Protein AF-A0A3N5SR91-F1 (afdb_monomer)

Foldseek 3Di:
DDDDDDPDDPPPDPVVVVVVVCVVVVVVVVVVVVVVVVVVPDDPPPDDPDDDDDDDDDDDDDDDDDDDDDDDDDDDDPPPPPDDPDPPPPPVVVVVVVVVVVVVVVVVVVVVVVVVVVVVVVVVVVVVVVVVVVVVVVVVVVVVVVVVVVVVVVVVVVVVVVVVVVVVVVVVVVVVVVVVPPDPPPDPDDDDDPPDDDDPDDDWDWDQDPNDIDTDPVVVVVVVVVVVVVVVVVVVVVVVPDDDD

Sequence (245 aa):
MRRRSGPGDPGFGSDSFLDVLSNIVGILIILLVMAGVQLGRAPLPNDYYVAAATEGPPTPSEISAGEAISAVAVLTETADEPSLPDPNVPPLAIANELTEHERERRKLDEEDARLRADLADLLARRDDAQAELATVARGAEQQTQSLEERKSRLARLNREIGERRQMLTGLLAEFEESQNSRAPALTIKHRLTPISQDVTGDEVHLRLDDNRVSVVPVAELLERVKQQVERRREVAMSRGGYKGV

Radius of gyration: 57.83 Å; Cα contacts (8 Å, |Δi|>4): 17; chains: 1; bounding box: 87×94×161 Å

pLDDT: mean 75.99, std 20.77, range [33.0, 98.56]

Mean predicted aligned error: 22.85 Å

Solvent-accessible surface area (backbone atoms only — not comparable to full-atom values): 15773 Å² total; per-residue (Å²): 138,84,82,82,81,80,91,83,79,85,80,84,62,58,64,68,49,50,52,54,50,50,51,52,51,49,52,51,52,53,51,52,52,50,50,52,55,50,63,75,66,52,80,78,86,76,82,81,94,80,83,88,81,89,83,85,87,84,80,87,84,79,91,83,86,81,89,80,93,80,78,91,75,90,72,78,88,73,81,72,72,82,72,74,77,70,93,78,65,59,74,62,59,62,51,50,53,51,54,49,53,53,50,51,51,52,51,51,53,52,50,53,53,48,52,52,50,53,50,51,54,52,51,51,53,50,50,53,52,51,52,52,50,53,50,52,51,51,52,51,51,54,50,53,51,54,50,50,55,49,51,54,51,49,57,50,52,54,49,51,53,50,52,52,50,53,51,50,54,50,52,52,52,52,50,51,51,52,60,70,65,52,74,82,80,79,80,79,81,78,68,86,76,78,93,80,71,92,78,93,66,94,81,83,48,71,48,79,53,97,97,41,80,43,82,47,67,58,72,64,52,51,53,56,51,51,56,52,51,52,56,50,49,52,57,53,60,68,67,72,71,76,76,90,128

Secondary structure (DSSP, 8-state):
--PPPPS----SSHHHHHHHHHHHHHHHHHHHHHHHHHHTTSPP------------PPPPPPP--------------------PPPTTS-HHHHHHHHHHHHHHHHHHHHHHHHHHHHHHHHHHHHHHHHHHHHHHHHHHHHHHHHHHHHHHHHHHHHHHHHHHHHHHHHHHHHHHHHHHHS------------S-----S-PPEEEEETTEEEEE-HHHHHHHHHHHHHHHHHHHHHHS-----

Structure (mmCIF, N/CA/C/O backbone):
data_AF-A0A3N5SR91-F1
#
_entry.id   AF-A0A3N5SR91-F1
#
loop_
_atom_site.group_PDB
_atom_site.id
_atom_site.type_symbol
_atom_site.label_atom_id
_atom_site.label_alt_id
_atom_site.label_comp_id
_atom_site.label_asym_id
_atom_site.label_entity_id
_atom_site.label_seq_id
_atom_site.pdbx_PDB_ins_code
_atom_site.Cartn_x
_atom_site.Cartn_y
_atom_site.Cartn_z
_atom_site.occupancy
_atom_site.B_iso_or_equiv
_atom_site.auth_seq_id
_atom_site.auth_comp_id
_atom_site.auth_asym_id
_atom_site.auth_atom_id
_atom_site.pdbx_PDB_model_num
ATOM 1 N N . MET A 1 1 ? -8.203 22.994 77.870 1.00 40.88 1 MET A N 1
ATOM 2 C CA . MET A 1 1 ? -6.922 22.660 77.206 1.00 40.88 1 MET A CA 1
ATOM 3 C C . MET A 1 1 ? -6.966 23.152 75.768 1.00 40.88 1 MET A C 1
ATOM 5 O O . MET A 1 1 ? -7.783 22.685 74.989 1.00 40.88 1 MET A O 1
ATOM 9 N N . ARG A 1 2 ? -6.154 24.164 75.459 1.00 48.06 2 ARG A N 1
ATOM 10 C CA . ARG A 1 2 ? -6.096 24.871 74.172 1.00 48.06 2 ARG A CA 1
ATOM 11 C C . ARG A 1 2 ? -5.012 24.193 73.327 1.00 48.06 2 ARG A C 1
ATOM 13 O O . ARG A 1 2 ? -3.846 24.247 73.710 1.00 48.06 2 ARG A O 1
ATOM 20 N N . ARG A 1 3 ? -5.371 23.520 72.230 1.00 50.72 3 ARG A N 1
ATOM 21 C CA . ARG A 1 3 ? -4.377 22.994 71.280 1.00 50.72 3 ARG A CA 1
ATOM 22 C C . ARG A 1 3 ? -3.932 24.141 70.372 1.00 50.72 3 ARG A C 1
ATOM 24 O O . ARG A 1 3 ? -4.751 24.731 69.676 1.00 50.72 3 ARG A O 1
ATOM 31 N N . ARG A 1 4 ? -2.646 24.491 70.449 1.00 57.00 4 ARG A N 1
ATOM 32 C CA . ARG A 1 4 ? -1.966 25.366 69.487 1.00 57.00 4 ARG A CA 1
ATOM 33 C C . ARG A 1 4 ? -1.882 24.622 68.154 1.00 57.00 4 ARG A C 1
ATOM 35 O O . ARG A 1 4 ? -1.243 23.577 68.099 1.00 57.00 4 ARG A O 1
ATOM 42 N N . SER A 1 5 ? -2.494 25.168 67.111 1.00 51.50 5 SER A N 1
ATOM 43 C CA . SER A 1 5 ? -2.152 24.833 65.728 1.00 51.50 5 SER A CA 1
ATOM 44 C C . SER A 1 5 ? -0.846 25.553 65.384 1.00 51.50 5 SER A C 1
ATOM 46 O O . SER A 1 5 ? -0.758 26.769 65.556 1.00 51.50 5 SER A O 1
ATOM 48 N N . GLY A 1 6 ? 0.182 24.809 64.974 1.00 47.62 6 GLY A N 1
ATOM 49 C CA . GLY A 1 6 ? 1.415 25.378 64.428 1.00 47.62 6 GLY A CA 1
ATOM 50 C C . GLY A 1 6 ? 1.186 25.869 62.992 1.00 47.62 6 GLY A C 1
ATOM 51 O O . GLY A 1 6 ? 0.453 25.212 62.253 1.00 47.62 6 GLY A O 1
ATOM 52 N N . PRO A 1 7 ? 1.763 27.009 62.580 1.00 57.06 7 PRO A N 1
ATOM 53 C CA . PRO A 1 7 ? 1.698 27.467 61.201 1.00 57.06 7 PRO A CA 1
ATOM 54 C C . PRO A 1 7 ? 2.820 26.803 60.392 1.00 57.06 7 PRO A C 1
ATOM 56 O O . PRO A 1 7 ? 3.991 27.044 60.676 1.00 57.06 7 PRO A O 1
ATOM 59 N N . GLY A 1 8 ? 2.473 25.992 59.388 1.00 52.47 8 GLY A N 1
ATOM 60 C CA . GLY A 1 8 ? 3.433 25.614 58.343 1.00 52.47 8 GLY A CA 1
ATOM 61 C C . GLY A 1 8 ? 3.425 24.167 57.860 1.00 52.47 8 GLY A C 1
ATOM 62 O O . GLY A 1 8 ? 4.507 23.636 57.646 1.00 52.47 8 GLY A O 1
ATOM 63 N N . ASP A 1 9 ? 2.266 23.541 57.641 1.00 52.12 9 ASP A N 1
ATOM 64 C CA . ASP A 1 9 ? 2.223 22.276 56.892 1.00 52.12 9 ASP A CA 1
ATOM 65 C C . ASP A 1 9 ? 1.584 22.479 55.505 1.00 52.12 9 ASP A C 1
ATOM 67 O O . ASP A 1 9 ? 0.358 22.430 55.376 1.00 52.12 9 ASP A O 1
ATOM 71 N N . PRO A 1 10 ? 2.373 22.762 54.450 1.00 54.50 10 PRO A N 1
ATOM 72 C CA . PRO A 1 10 ? 1.942 22.619 53.065 1.00 54.50 10 PRO A CA 1
ATOM 73 C C . PRO A 1 10 ? 2.169 21.165 52.603 1.00 54.50 10 PRO A C 1
ATOM 75 O O . PRO A 1 10 ? 2.900 20.916 51.649 1.00 54.50 10 PRO A O 1
ATOM 78 N N . GLY A 1 11 ? 1.596 20.191 53.315 1.00 57.12 11 GLY A N 1
ATOM 79 C CA . GLY A 1 11 ? 1.896 18.764 53.134 1.00 57.12 11 GLY A CA 1
ATOM 80 C C . GLY A 1 11 ? 0.928 17.973 52.250 1.00 57.12 11 GLY A C 1
ATOM 81 O O . GLY A 1 11 ? 1.094 16.768 52.099 1.00 57.12 11 GLY A O 1
ATOM 82 N N . PHE A 1 12 ? -0.097 18.599 51.668 1.00 50.56 12 PHE A N 1
ATOM 83 C CA . PHE A 1 12 ? -1.122 17.881 50.898 1.00 50.56 12 PHE A CA 1
ATOM 84 C C . PHE A 1 12 ? -1.454 18.646 49.610 1.00 50.56 12 PHE A C 1
ATOM 86 O O . PHE A 1 12 ? -2.351 19.484 49.580 1.00 50.56 12 PHE A O 1
ATOM 93 N N . GLY A 1 13 ? -0.675 18.405 48.551 1.00 56.28 13 GLY A N 1
ATOM 94 C CA . GLY A 1 13 ? -0.953 18.922 47.201 1.00 56.28 13 GLY A CA 1
ATOM 95 C C . GLY A 1 13 ? 0.254 19.441 46.413 1.00 56.28 13 GLY A C 1
ATOM 96 O O . GLY A 1 13 ? 0.151 19.583 45.199 1.00 56.28 13 GLY A O 1
ATOM 97 N N . SER A 1 14 ? 1.397 19.697 47.060 1.00 60.09 14 SER A N 1
ATOM 98 C CA . SER A 1 14 ? 2.630 20.125 46.375 1.00 60.09 14 SER A CA 1
ATOM 99 C C . SER A 1 14 ? 3.300 18.983 45.606 1.00 60.09 14 SER A C 1
ATOM 101 O O . SER A 1 14 ? 3.728 19.191 44.473 1.00 60.09 14 SER A O 1
ATOM 103 N N . ASP A 1 15 ? 3.330 17.783 46.192 1.00 74.75 15 ASP A N 1
ATOM 104 C CA . ASP A 1 15 ? 4.019 16.610 45.640 1.00 74.75 15 ASP A CA 1
ATOM 105 C C . ASP A 1 15 ? 3.353 16.122 44.343 1.00 74.75 15 ASP A C 1
ATOM 107 O O . ASP A 1 15 ? 3.984 16.051 43.295 1.00 74.75 15 ASP A O 1
ATOM 111 N N . SER A 1 16 ? 2.022 15.975 44.340 1.00 80.06 16 SER A N 1
ATOM 112 C CA . SER A 1 16 ? 1.277 15.553 43.143 1.00 80.06 16 SER A CA 1
ATOM 113 C C . SER A 1 16 ? 1.311 16.576 41.997 1.00 80.06 16 SER A C 1
ATOM 115 O O . SER A 1 16 ? 1.210 16.199 40.831 1.00 80.06 16 SER A O 1
ATOM 117 N N . PHE A 1 17 ? 1.451 17.874 42.291 1.00 80.88 17 PHE A N 1
ATOM 118 C CA . PHE A 1 17 ? 1.624 18.901 41.257 1.00 80.88 17 PHE A CA 1
ATOM 119 C C . PHE A 1 17 ? 3.039 18.872 40.669 1.00 80.88 17 PHE A C 1
ATOM 121 O O . PHE A 1 17 ? 3.202 18.986 39.451 1.00 80.88 17 PHE A O 1
ATOM 128 N N . LEU A 1 18 ? 4.052 18.670 41.518 1.00 81.81 18 LEU A N 1
ATOM 129 C CA . LEU A 1 18 ? 5.435 18.474 41.092 1.00 81.81 18 LEU A CA 1
ATOM 130 C C . LEU A 1 18 ? 5.608 17.193 40.273 1.00 81.81 18 LEU A C 1
ATOM 132 O O . LEU A 1 18 ? 6.353 17.227 39.297 1.00 81.81 18 LEU A O 1
ATOM 136 N N . ASP A 1 19 ? 4.883 16.120 40.581 1.00 87.31 19 ASP A N 1
ATOM 137 C CA . ASP A 1 19 ? 4.890 14.879 39.798 1.00 87.31 19 ASP A CA 1
ATOM 138 C C . ASP A 1 19 ? 4.331 15.091 38.385 1.00 87.31 19 ASP A C 1
ATOM 140 O O . ASP A 1 19 ? 4.925 14.660 37.392 1.00 87.31 19 ASP A O 1
ATOM 144 N N . VAL A 1 20 ? 3.215 15.818 38.266 1.00 88.12 20 VAL A N 1
ATOM 145 C CA . VAL A 1 20 ? 2.605 16.148 36.967 1.00 88.12 20 VAL A CA 1
ATOM 146 C C . VAL A 1 20 ? 3.513 17.070 36.152 1.00 88.12 20 VAL A C 1
ATOM 148 O O . VAL A 1 20 ? 3.743 16.815 34.968 1.00 88.12 20 VAL A O 1
ATOM 151 N N . LEU A 1 21 ? 4.076 18.109 36.775 1.00 90.25 21 LEU A N 1
ATOM 152 C CA . LEU A 1 21 ? 5.036 19.007 36.128 1.00 90.25 21 LEU A CA 1
ATOM 153 C C . LEU A 1 21 ? 6.301 18.271 35.694 1.00 90.25 21 LEU A C 1
ATOM 155 O O . LEU A 1 21 ? 6.756 18.466 34.570 1.00 90.25 21 LEU A O 1
ATOM 159 N N . SER A 1 22 ? 6.847 17.408 36.546 1.00 92.56 22 SER A N 1
ATOM 160 C CA . SER A 1 22 ? 8.054 16.636 36.246 1.00 92.56 22 SER A CA 1
ATOM 161 C C . SER A 1 22 ? 7.829 15.686 35.077 1.00 92.56 22 SER A C 1
ATOM 163 O O . SER A 1 22 ? 8.697 15.561 34.216 1.00 92.56 22 SER A O 1
ATOM 165 N N . ASN A 1 23 ? 6.646 15.076 34.982 1.00 88.19 23 ASN A N 1
ATOM 166 C CA . ASN A 1 23 ? 6.298 14.219 33.855 1.00 88.19 23 ASN A CA 1
ATOM 167 C C . ASN A 1 23 ? 6.157 15.022 32.544 1.00 88.19 23 ASN A C 1
ATOM 169 O O . ASN A 1 23 ? 6.695 14.630 31.509 1.00 88.19 23 ASN A O 1
ATOM 173 N N . ILE A 1 24 ? 5.508 16.193 32.588 1.00 94.44 24 ILE A N 1
ATOM 174 C CA . ILE A 1 24 ? 5.367 17.081 31.420 1.00 94.44 24 ILE A CA 1
ATOM 175 C C . ILE A 1 24 ? 6.735 17.599 30.957 1.00 94.44 24 ILE A C 1
ATOM 177 O O . ILE A 1 24 ? 7.068 17.508 29.775 1.00 94.44 24 ILE A O 1
ATOM 181 N N . VAL A 1 25 ? 7.547 18.116 31.879 1.00 95.19 25 VAL A N 1
ATOM 182 C CA . VAL A 1 25 ? 8.887 18.636 31.579 1.00 95.19 25 VAL A CA 1
ATOM 183 C C . VAL A 1 25 ? 9.807 17.513 31.097 1.00 95.19 25 VAL A C 1
ATOM 185 O O . VAL A 1 25 ? 10.555 17.713 30.143 1.00 95.19 25 VAL A O 1
ATOM 188 N N . GLY A 1 26 ? 9.709 16.316 31.678 1.00 93.38 26 GLY A N 1
ATOM 189 C CA . GLY A 1 26 ? 10.459 15.137 31.246 1.00 93.38 26 GLY A CA 1
ATOM 190 C C . GLY A 1 26 ? 10.169 14.761 29.793 1.00 93.38 26 GLY A C 1
ATOM 191 O O . GLY A 1 26 ? 11.101 14.595 29.004 1.00 93.38 26 GLY A O 1
ATOM 192 N N . ILE A 1 27 ? 8.890 14.713 29.404 1.00 95.12 27 ILE A N 1
ATOM 193 C CA . ILE A 1 27 ? 8.493 14.464 28.010 1.00 95.12 27 ILE A CA 1
ATOM 194 C C . ILE A 1 27 ? 9.026 15.573 27.091 1.00 95.12 27 ILE A C 1
ATOM 196 O O . ILE A 1 27 ? 9.565 15.274 26.026 1.00 95.12 27 ILE A O 1
ATOM 200 N N . LEU A 1 28 ? 8.947 16.843 27.499 1.00 94.62 28 LEU A N 1
ATOM 201 C CA . LEU A 1 28 ? 9.455 17.968 26.703 1.00 94.62 28 LEU A CA 1
ATOM 202 C C . LEU A 1 28 ? 10.973 17.906 26.484 1.00 94.62 28 LEU A C 1
ATOM 204 O O . LEU A 1 28 ? 11.435 18.145 25.369 1.00 94.62 28 LEU A O 1
ATOM 208 N N . ILE A 1 29 ? 11.746 17.548 27.512 1.00 92.88 29 ILE A N 1
ATOM 209 C CA . ILE A 1 29 ? 13.202 17.388 27.402 1.00 92.88 29 ILE A CA 1
ATOM 210 C C . ILE A 1 29 ? 13.539 16.247 26.438 1.00 92.88 29 ILE A C 1
ATOM 212 O O . ILE A 1 29 ? 14.384 16.422 25.560 1.00 92.88 29 ILE A O 1
ATOM 216 N N . ILE A 1 30 ? 12.857 15.102 26.551 1.00 90.25 30 ILE A N 1
ATOM 217 C CA . ILE A 1 30 ? 13.063 13.961 25.647 1.00 90.25 30 ILE A CA 1
ATOM 218 C C . ILE A 1 30 ? 12.766 14.366 24.199 1.00 90.25 30 ILE A C 1
ATOM 220 O O . ILE A 1 30 ? 13.567 14.083 23.308 1.00 90.25 30 ILE A O 1
ATOM 224 N N . LEU A 1 31 ? 11.657 15.069 23.958 1.00 92.25 31 LEU A N 1
ATOM 225 C CA . LEU A 1 31 ? 11.282 15.535 22.622 1.00 92.25 31 LEU A CA 1
ATOM 226 C C . LEU A 1 31 ? 12.289 16.539 22.049 1.00 92.25 31 LEU A C 1
ATOM 228 O O . LEU A 1 31 ? 12.636 16.447 20.873 1.00 92.25 31 LEU A O 1
ATOM 232 N N . LEU A 1 32 ? 12.801 17.459 22.868 1.00 88.50 32 LEU A N 1
ATOM 233 C CA . LEU A 1 32 ? 13.807 18.435 22.451 1.00 88.50 32 LEU A CA 1
ATOM 234 C C . LEU A 1 32 ? 15.133 17.761 22.073 1.00 88.50 32 LEU A C 1
ATOM 236 O O . LEU A 1 32 ? 15.710 18.071 21.031 1.00 88.50 32 LEU A O 1
ATOM 240 N N . VAL A 1 33 ? 15.597 16.807 22.885 1.00 90.31 33 VAL A N 1
ATOM 241 C CA . VAL A 1 33 ? 16.808 16.025 22.596 1.00 90.31 33 VAL A CA 1
ATOM 242 C C . VAL A 1 33 ? 16.616 15.196 21.328 1.00 90.31 33 VAL A C 1
ATOM 244 O O . VAL A 1 33 ? 17.502 15.160 20.476 1.00 90.31 33 VAL A O 1
ATOM 247 N N . MET A 1 34 ? 15.449 14.575 21.159 1.00 85.56 34 MET A N 1
ATOM 248 C CA . MET A 1 34 ? 15.143 13.772 19.979 1.00 85.56 34 MET A CA 1
ATOM 249 C C . MET A 1 34 ? 15.098 14.627 18.702 1.00 85.56 34 MET A C 1
ATOM 251 O O . MET A 1 34 ? 15.690 14.238 17.698 1.00 85.56 34 MET A O 1
ATOM 255 N N . ALA A 1 35 ? 14.492 15.818 18.749 1.00 82.00 35 ALA A N 1
ATOM 256 C CA . ALA A 1 35 ? 14.514 16.776 17.644 1.00 82.00 35 ALA A CA 1
ATOM 257 C C . ALA A 1 35 ? 15.938 17.275 17.338 1.00 82.00 35 ALA A C 1
ATOM 259 O O . ALA A 1 35 ? 16.324 17.346 16.173 1.00 82.00 35 ALA A O 1
ATOM 260 N N . GLY A 1 36 ? 16.752 17.547 18.365 1.00 77.62 36 GLY A N 1
ATOM 261 C CA . GLY A 1 36 ? 18.160 17.924 18.202 1.00 77.62 36 GLY A CA 1
ATOM 262 C C . GLY A 1 36 ? 19.003 16.828 17.536 1.00 77.62 36 GLY A C 1
ATOM 263 O O . GLY A 1 36 ? 19.783 17.109 16.628 1.00 77.62 36 GLY A O 1
ATOM 264 N N . VAL A 1 37 ? 18.797 15.563 17.915 1.00 76.69 37 VAL A N 1
ATOM 265 C CA . VAL A 1 37 ? 19.451 14.405 17.277 1.00 76.69 37 VAL A CA 1
ATOM 266 C C . VAL A 1 37 ? 18.943 14.184 15.845 1.00 76.69 37 VAL A C 1
ATOM 268 O O . VAL A 1 37 ? 19.721 13.775 14.983 1.00 76.69 37 VAL A O 1
ATOM 271 N N . GLN A 1 38 ? 17.669 14.479 15.563 1.00 70.50 38 GLN A N 1
ATOM 272 C CA . GLN A 1 38 ? 17.092 14.414 14.216 1.00 70.50 38 GLN A CA 1
ATOM 273 C C . GLN A 1 38 ? 17.699 15.482 13.288 1.00 70.50 38 GLN A C 1
ATOM 275 O O . GLN A 1 38 ? 18.056 15.176 12.153 1.00 70.50 38 GLN A O 1
ATOM 280 N N . LEU A 1 39 ? 17.873 16.712 13.783 1.00 62.91 39 LEU A N 1
ATOM 281 C CA . LEU A 1 39 ? 18.473 17.832 13.047 1.00 62.91 39 LEU A CA 1
ATOM 282 C C . LEU A 1 39 ? 19.971 17.624 12.778 1.00 62.91 39 LEU A C 1
ATOM 284 O O . LEU A 1 39 ? 20.450 17.991 11.711 1.00 62.91 39 LEU A O 1
ATOM 288 N N . GLY A 1 40 ? 20.701 16.971 13.689 1.00 58.59 40 GLY A N 1
ATOM 289 C CA . GLY A 1 40 ? 22.111 16.612 13.484 1.00 58.59 40 GLY A CA 1
ATOM 290 C C . GLY A 1 40 ? 22.350 15.434 12.527 1.00 58.59 40 GLY A C 1
ATOM 291 O O . GLY A 1 40 ? 23.492 15.179 12.154 1.00 58.59 40 GLY A O 1
ATOM 292 N N . ARG A 1 41 ? 21.298 14.698 12.137 1.00 56.91 41 ARG A N 1
ATOM 293 C CA . ARG A 1 41 ? 21.362 13.535 11.227 1.00 56.91 41 ARG A CA 1
ATOM 294 C C . ARG A 1 41 ? 20.666 13.766 9.884 1.00 56.91 41 ARG A C 1
ATOM 296 O O . ARG A 1 41 ? 20.627 12.851 9.063 1.00 56.91 41 ARG A O 1
ATOM 303 N N . ALA A 1 42 ? 20.119 14.958 9.655 1.00 49.38 42 ALA A N 1
ATOM 304 C CA . ALA A 1 42 ? 19.543 15.328 8.373 1.00 49.38 42 ALA A CA 1
ATOM 305 C C . ALA A 1 42 ? 20.671 15.676 7.380 1.00 49.38 42 ALA A C 1
ATOM 307 O O . ALA A 1 42 ? 21.487 16.549 7.681 1.00 49.38 42 ALA A O 1
ATOM 308 N N . PRO A 1 43 ? 20.739 15.034 6.199 1.00 50.28 43 PRO A N 1
ATOM 309 C CA . PRO A 1 43 ? 21.547 15.539 5.098 1.00 50.28 43 PRO A CA 1
ATOM 310 C C . PRO A 1 43 ? 21.039 16.938 4.750 1.00 50.28 43 PRO A C 1
ATOM 312 O O . PRO A 1 43 ? 19.843 17.116 4.513 1.00 50.28 43 PRO A O 1
ATOM 315 N N . LEU A 1 44 ? 21.932 17.929 4.753 1.00 54.34 44 LEU A N 1
ATOM 316 C CA . LEU A 1 44 ? 21.624 19.259 4.238 1.00 54.34 44 LEU A CA 1
ATOM 317 C C . LEU A 1 44 ? 21.132 19.107 2.789 1.00 54.34 44 LEU A C 1
ATOM 319 O O . LEU A 1 44 ? 21.872 18.554 1.970 1.00 54.34 44 LEU A O 1
ATOM 323 N N . PRO A 1 45 ? 19.924 19.582 2.437 1.00 50.03 45 PRO A N 1
ATOM 324 C CA . PRO A 1 45 ? 19.569 19.793 1.047 1.00 50.03 45 PRO A CA 1
ATOM 325 C C . PRO A 1 45 ? 20.393 20.992 0.584 1.00 50.03 45 PRO A C 1
ATOM 327 O O . PRO A 1 45 ? 20.061 22.141 0.872 1.00 50.03 45 PRO A O 1
ATOM 330 N N . ASN A 1 46 ? 21.526 20.699 -0.045 1.00 48.00 46 ASN A N 1
ATOM 331 C CA . ASN A 1 46 ? 22.330 21.702 -0.708 1.00 48.00 46 ASN A CA 1
ATOM 332 C C . ASN A 1 46 ? 21.681 22.005 -2.062 1.00 48.00 46 ASN A C 1
ATOM 334 O O . ASN A 1 46 ? 21.610 21.107 -2.897 1.00 48.00 46 ASN A O 1
ATOM 338 N N . ASP A 1 47 ? 21.238 23.258 -2.201 1.00 44.06 47 ASP A N 1
ATOM 339 C CA . ASP A 1 47 ? 20.903 24.008 -3.420 1.00 44.06 47 ASP A CA 1
ATOM 340 C C . ASP A 1 47 ? 19.785 23.394 -4.300 1.00 44.06 47 ASP A C 1
ATOM 342 O O . ASP A 1 47 ? 19.770 22.219 -4.627 1.00 44.06 47 ASP A O 1
ATOM 346 N N . TYR A 1 48 ? 18.723 24.092 -4.702 1.00 42.66 48 TYR A N 1
ATOM 347 C CA . TYR A 1 48 ? 18.704 25.378 -5.382 1.00 42.66 48 TYR A CA 1
ATOM 348 C C . TYR A 1 48 ? 17.356 26.080 -5.157 1.00 42.66 48 TYR A C 1
ATOM 350 O O . TYR A 1 48 ? 16.304 25.568 -5.541 1.00 42.66 48 TYR A O 1
ATOM 358 N N . TYR A 1 49 ? 17.389 27.305 -4.634 1.00 43.72 49 TYR A N 1
ATOM 359 C CA . TYR A 1 49 ? 16.377 28.305 -4.967 1.00 43.72 49 TYR A CA 1
ATOM 360 C C . TYR A 1 49 ? 16.890 29.108 -6.163 1.00 43.72 49 TYR A C 1
ATOM 362 O O . TYR A 1 49 ? 17.656 30.051 -5.996 1.00 43.72 49 TYR A O 1
ATOM 370 N N . VAL A 1 50 ? 16.440 28.749 -7.365 1.00 37.22 50 VAL A N 1
ATOM 371 C CA . VAL A 1 50 ? 16.284 29.700 -8.472 1.00 37.22 50 VAL A CA 1
ATOM 372 C C . VAL A 1 50 ? 14.922 29.414 -9.088 1.00 37.22 50 VAL A C 1
ATOM 374 O O . VAL A 1 50 ? 14.761 28.506 -9.898 1.00 37.22 50 VAL A O 1
ATOM 377 N N . ALA A 1 51 ? 13.915 30.159 -8.642 1.00 36.03 51 ALA A N 1
ATOM 378 C CA . ALA A 1 51 ? 12.645 30.251 -9.336 1.00 36.03 51 ALA A CA 1
ATOM 379 C C . ALA A 1 51 ? 12.624 31.551 -10.146 1.00 36.03 51 ALA A C 1
ATOM 381 O O . ALA A 1 51 ? 12.964 32.611 -9.625 1.00 36.03 51 ALA A O 1
ATOM 382 N N . ALA A 1 52 ? 12.119 31.413 -11.373 1.00 35.47 52 ALA A N 1
ATOM 383 C CA . ALA A 1 52 ? 11.557 32.437 -12.251 1.00 35.47 52 ALA A CA 1
ATOM 384 C C . ALA A 1 52 ? 12.513 33.239 -13.155 1.00 35.47 52 ALA A C 1
ATOM 386 O O . ALA A 1 52 ? 12.973 34.318 -12.798 1.00 35.47 52 ALA A O 1
ATOM 387 N N . ALA A 1 53 ? 12.640 32.774 -14.404 1.00 38.31 53 ALA A N 1
ATOM 388 C CA . ALA A 1 53 ? 12.347 33.589 -15.588 1.00 38.31 53 ALA A CA 1
ATOM 389 C C . ALA A 1 53 ? 12.083 32.682 -16.814 1.00 38.31 53 ALA A C 1
ATOM 391 O O . ALA A 1 53 ? 12.973 31.978 -17.271 1.00 38.31 53 ALA A O 1
ATOM 392 N N . THR A 1 54 ? 10.818 32.675 -17.254 1.00 44.34 54 THR A N 1
ATOM 393 C CA . THR A 1 54 ? 10.322 32.706 -18.651 1.00 44.34 54 THR A CA 1
ATOM 394 C C . THR A 1 54 ? 11.093 32.011 -19.781 1.00 44.34 54 THR A C 1
ATOM 396 O O . THR A 1 54 ? 12.190 32.434 -20.111 1.00 44.34 54 THR A O 1
ATOM 399 N N . GLU A 1 55 ? 10.405 31.073 -20.453 1.00 38.12 55 GLU A N 1
ATOM 400 C CA . GLU A 1 55 ? 10.157 30.948 -21.918 1.00 38.12 55 GLU A CA 1
ATOM 401 C C . GLU A 1 55 ? 9.764 29.478 -22.200 1.00 38.12 55 GLU A C 1
ATOM 403 O O . GLU A 1 55 ? 10.508 28.563 -21.880 1.00 38.12 55 GLU A O 1
ATOM 408 N N . GLY A 1 56 ? 8.512 29.144 -22.529 1.00 39.34 56 GLY A N 1
ATOM 409 C CA . GLY A 1 56 ? 7.943 29.172 -23.883 1.00 39.34 56 GLY A CA 1
ATOM 410 C C . GLY A 1 56 ? 7.682 27.716 -24.351 1.00 39.34 56 GLY A C 1
ATOM 411 O O . GLY A 1 56 ? 8.579 26.889 -24.214 1.00 39.34 56 GLY A O 1
ATOM 412 N N . PRO A 1 57 ? 6.476 27.335 -24.821 1.00 52.03 57 PRO A N 1
ATOM 413 C CA . PRO A 1 57 ? 6.092 25.928 -24.995 1.00 52.03 57 PRO A CA 1
ATOM 414 C C . PRO A 1 57 ? 6.483 25.372 -26.377 1.00 52.03 57 PRO A C 1
ATOM 416 O O . PRO A 1 57 ? 6.269 26.063 -27.373 1.00 52.03 57 PRO A O 1
ATOM 419 N N . PRO A 1 58 ? 6.932 24.108 -26.502 1.00 51.03 58 PRO A N 1
ATOM 420 C CA . PRO A 1 58 ? 6.844 23.392 -27.767 1.00 51.03 58 PRO A CA 1
ATOM 421 C C . PRO A 1 58 ? 5.530 22.601 -27.844 1.00 51.03 58 PRO A C 1
ATOM 423 O O . PRO A 1 58 ? 5.218 21.756 -27.004 1.00 51.03 58 PRO A O 1
ATOM 426 N N . THR A 1 59 ? 4.751 22.916 -28.872 1.00 50.03 59 THR A N 1
ATOM 427 C CA . THR A 1 59 ? 3.562 22.196 -29.331 1.00 50.03 59 THR A CA 1
ATOM 428 C C . THR A 1 59 ? 3.893 20.760 -29.774 1.00 50.03 59 THR A C 1
ATOM 430 O O . THR A 1 59 ? 4.982 20.513 -30.296 1.00 50.03 59 THR A O 1
ATOM 433 N N . PRO A 1 60 ? 2.956 19.805 -29.621 1.00 47.66 60 PRO A N 1
ATOM 434 C CA . PRO A 1 60 ? 3.133 18.435 -30.086 1.00 47.66 60 PRO A CA 1
ATOM 435 C C . PRO A 1 60 ? 2.837 18.348 -31.588 1.00 47.66 60 PRO A C 1
ATOM 437 O O . PRO A 1 60 ? 1.767 18.759 -32.030 1.00 47.66 60 PRO A O 1
ATOM 440 N N . SER A 1 61 ? 3.775 17.815 -32.375 1.00 48.81 61 SER A N 1
ATOM 441 C CA . SER A 1 61 ? 3.493 17.400 -33.754 1.00 48.81 61 SER A CA 1
ATOM 442 C C . SER A 1 61 ? 3.020 15.953 -33.766 1.00 48.81 61 SER A C 1
ATOM 444 O O . SER A 1 61 ? 3.639 15.062 -33.184 1.00 48.81 61 SER A O 1
ATOM 446 N N . GLU A 1 62 ? 1.869 15.784 -34.400 1.00 39.75 62 GLU A N 1
ATOM 447 C CA . GLU A 1 62 ? 1.059 14.585 -34.493 1.00 39.75 62 GLU A CA 1
ATOM 448 C C . GLU A 1 62 ? 1.678 13.533 -35.420 1.00 39.75 62 GLU A C 1
ATOM 450 O O . GLU A 1 62 ? 2.355 13.825 -36.405 1.00 39.75 62 GLU A O 1
ATOM 455 N N . ILE A 1 63 ? 1.387 12.279 -35.090 1.00 43.16 63 ILE A N 1
ATOM 456 C CA . ILE A 1 63 ? 1.584 11.105 -35.933 1.00 43.16 63 ILE A CA 1
ATOM 457 C C . ILE A 1 63 ? 0.583 11.193 -37.093 1.00 43.16 63 ILE A C 1
ATOM 459 O O . ILE A 1 63 ? -0.615 11.328 -36.851 1.00 43.16 63 ILE A O 1
ATOM 463 N N . SER A 1 64 ? 1.040 11.038 -38.337 1.00 42.50 64 SER A N 1
ATOM 464 C CA . SER A 1 64 ? 0.162 10.730 -39.470 1.00 42.50 64 SER A CA 1
ATOM 465 C C . SER A 1 64 ? 0.742 9.573 -40.279 1.00 42.50 64 SER A C 1
ATOM 467 O O . SER A 1 64 ? 1.761 9.696 -40.956 1.00 42.50 64 SER A O 1
ATOM 469 N N . ALA A 1 65 ? 0.087 8.424 -40.142 1.00 40.50 65 ALA A N 1
ATOM 470 C CA . ALA A 1 65 ? 0.147 7.312 -41.070 1.00 40.50 65 ALA A CA 1
ATOM 471 C C . ALA A 1 65 ? -1.075 7.411 -41.993 1.00 40.50 65 ALA A C 1
ATOM 473 O O . ALA A 1 65 ? -2.181 7.622 -41.496 1.00 40.50 65 ALA A O 1
ATOM 474 N N . GLY A 1 66 ? -0.892 7.193 -43.297 1.00 33.00 66 GLY A N 1
ATOM 475 C CA . GLY A 1 66 ? -1.999 6.902 -44.211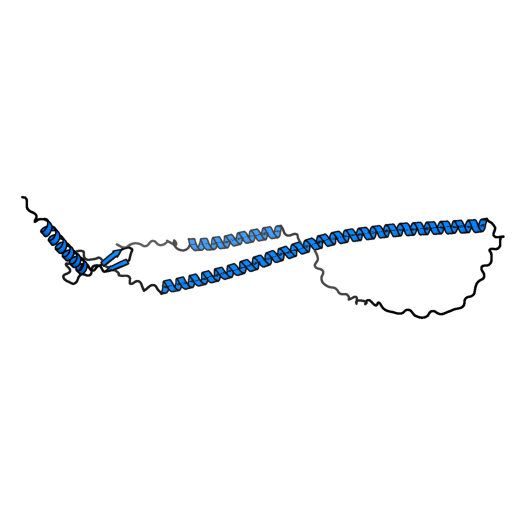 1.00 33.00 66 GLY A CA 1
ATOM 476 C C . GLY A 1 66 ? -1.838 7.457 -45.626 1.00 33.00 66 GLY A C 1
ATOM 477 O O . GLY A 1 66 ? -1.929 8.661 -45.814 1.00 33.00 66 GLY A O 1
ATOM 478 N N . GLU A 1 67 ? -1.713 6.522 -46.580 1.00 35.66 67 GLU A N 1
ATOM 479 C CA . GLU A 1 67 ? -2.107 6.617 -48.003 1.00 35.66 67 GLU A CA 1
ATOM 480 C C . GLU A 1 67 ? -1.317 7.596 -48.909 1.00 35.66 67 GLU A C 1
ATOM 482 O O . GLU A 1 67 ? -0.888 8.660 -48.503 1.00 35.66 67 GLU A O 1
ATOM 487 N N . ALA A 1 68 ? -1.036 7.322 -50.184 1.00 39.69 68 ALA A N 1
ATOM 488 C CA . ALA A 1 68 ? -1.634 6.390 -51.125 1.00 39.69 68 ALA A CA 1
ATOM 489 C C . ALA A 1 68 ? -0.596 5.916 -52.159 1.00 39.69 68 ALA A C 1
ATOM 491 O O . ALA A 1 68 ? 0.254 6.672 -52.628 1.00 39.69 68 ALA A O 1
ATOM 492 N N . ILE A 1 69 ? -0.738 4.656 -52.556 1.00 50.16 69 ILE A N 1
ATOM 493 C CA . ILE A 1 69 ? -0.148 4.069 -53.758 1.00 50.16 69 ILE A CA 1
ATOM 494 C C . ILE A 1 69 ? -0.927 4.646 -54.949 1.00 50.16 69 ILE A C 1
ATOM 496 O O . ILE A 1 69 ? -2.147 4.494 -54.991 1.00 50.16 69 ILE A O 1
ATOM 500 N N . SER A 1 70 ? -0.271 5.298 -55.916 1.00 38.88 70 SER A N 1
ATOM 501 C CA . SER A 1 70 ? -0.914 5.620 -57.197 1.00 38.88 70 SER A CA 1
ATOM 502 C C . SER A 1 70 ? 0.075 5.892 -58.331 1.00 38.88 70 SER A C 1
ATOM 504 O O . SER A 1 70 ? 1.083 6.568 -58.156 1.00 38.88 70 SER A O 1
ATOM 506 N N . ALA A 1 71 ? -0.331 5.395 -59.500 1.00 37.75 71 ALA A N 1
ATOM 507 C CA . ALA A 1 71 ? 0.154 5.656 -60.850 1.00 37.75 71 ALA A CA 1
ATOM 508 C C . ALA A 1 71 ? 1.527 5.084 -61.239 1.00 37.75 71 ALA A C 1
ATOM 510 O O . ALA A 1 71 ? 2.534 5.775 -61.365 1.00 37.75 71 ALA A O 1
ATOM 511 N N . VAL A 1 72 ? 1.479 3.797 -61.598 1.00 47.09 72 VAL A N 1
ATOM 512 C CA . VAL A 1 72 ? 2.282 3.211 -62.677 1.00 47.09 72 VAL A CA 1
ATOM 513 C C . VAL A 1 72 ? 2.115 4.077 -63.934 1.00 47.09 72 VAL A C 1
ATOM 515 O O . VAL A 1 72 ? 1.091 4.006 -64.613 1.00 47.09 72 VAL A O 1
ATOM 518 N N . ALA A 1 73 ? 3.112 4.907 -64.234 1.00 40.47 73 ALA A N 1
ATOM 519 C CA . ALA A 1 73 ? 3.267 5.529 -65.539 1.00 40.47 73 ALA A CA 1
ATOM 520 C C . ALA A 1 73 ? 4.164 4.626 -66.388 1.00 40.47 73 ALA A C 1
ATOM 522 O O . ALA A 1 73 ? 5.380 4.570 -66.220 1.00 40.47 73 ALA A O 1
ATOM 523 N N . VAL A 1 74 ? 3.507 3.894 -67.282 1.00 49.88 74 VAL A N 1
ATOM 524 C CA . VAL A 1 74 ? 4.108 3.242 -68.440 1.00 49.88 74 VAL A CA 1
ATOM 525 C C . VAL A 1 74 ? 4.871 4.296 -69.239 1.00 49.88 74 VAL A C 1
ATOM 527 O O . VAL A 1 74 ? 4.264 5.195 -69.817 1.00 49.88 74 VAL A O 1
ATOM 530 N N . LEU A 1 75 ? 6.192 4.164 -69.289 1.00 44.66 75 LEU A N 1
ATOM 531 C CA . LEU A 1 75 ? 7.022 4.759 -70.324 1.00 44.66 75 LEU A CA 1
ATOM 532 C C . LEU A 1 75 ? 7.930 3.662 -70.871 1.00 44.66 75 LEU A C 1
ATOM 534 O O . LEU A 1 75 ? 8.904 3.267 -70.244 1.00 44.66 75 LEU A O 1
ATOM 538 N N . THR A 1 76 ? 7.505 3.162 -72.031 1.00 40.50 76 THR A N 1
ATOM 539 C CA . THR A 1 76 ? 8.352 2.823 -73.179 1.00 40.50 76 THR A CA 1
ATOM 540 C C . THR A 1 76 ? 9.698 2.190 -72.852 1.00 40.50 76 THR A C 1
ATOM 542 O O . THR A 1 76 ? 10.714 2.856 -72.686 1.00 40.50 76 THR A O 1
ATOM 545 N N . GLU A 1 77 ? 9.661 0.863 -72.871 1.00 46.78 77 GLU A N 1
ATOM 546 C CA . GLU A 1 77 ? 10.690 -0.021 -73.401 1.00 46.78 77 GLU A CA 1
ATOM 547 C C . GLU A 1 77 ? 11.399 0.608 -74.617 1.00 46.78 77 GLU A C 1
ATOM 549 O O . GLU A 1 77 ? 10.969 0.484 -75.762 1.00 46.78 77 GLU A O 1
ATOM 554 N N . THR A 1 78 ? 12.502 1.309 -74.370 1.00 42.00 78 THR A N 1
ATOM 555 C CA . THR A 1 78 ? 13.634 1.284 -75.289 1.00 42.00 78 THR A CA 1
ATOM 556 C C . THR A 1 78 ? 14.458 0.085 -74.867 1.00 42.00 78 THR A C 1
ATOM 558 O O . THR A 1 78 ? 15.215 0.148 -73.899 1.00 42.00 78 THR A O 1
ATOM 561 N N . ALA A 1 79 ? 14.227 -1.035 -75.548 1.00 45.44 79 ALA A N 1
ATOM 562 C CA . ALA A 1 79 ? 15.170 -2.133 -75.585 1.00 45.44 79 ALA A CA 1
ATOM 563 C C . ALA A 1 79 ? 16.494 -1.570 -76.115 1.00 45.44 79 ALA A C 1
ATOM 565 O O . ALA A 1 79 ? 16.676 -1.425 -77.323 1.00 45.44 79 ALA A O 1
ATOM 566 N N . ASP A 1 80 ? 17.371 -1.176 -75.195 1.00 45.94 80 ASP A N 1
ATOM 567 C CA . ASP A 1 80 ? 18.778 -0.989 -75.498 1.00 45.94 80 ASP A CA 1
ATOM 568 C C . ASP A 1 80 ? 19.329 -2.406 -75.652 1.00 45.94 80 ASP A C 1
ATOM 570 O O . ASP A 1 80 ? 19.444 -3.186 -74.702 1.00 45.94 80 ASP A O 1
ATOM 574 N N . GLU A 1 81 ? 19.487 -2.785 -76.912 1.00 48.09 81 GLU A N 1
ATOM 575 C CA . GLU A 1 81 ? 20.143 -3.999 -77.356 1.00 48.09 81 GLU A CA 1
ATOM 576 C C . GLU A 1 81 ? 21.475 -4.120 -76.594 1.00 48.09 81 GLU A C 1
ATOM 578 O O . GLU A 1 81 ? 22.261 -3.171 -76.620 1.00 48.09 81 GLU A O 1
ATOM 583 N N . PRO A 1 82 ? 21.755 -5.225 -75.873 1.00 54.59 82 PRO A N 1
ATOM 584 C CA . PRO A 1 82 ? 23.036 -5.377 -75.206 1.00 54.59 82 PRO A CA 1
ATOM 585 C C . PRO A 1 82 ? 24.102 -5.469 -76.294 1.00 54.59 82 PRO A C 1
ATOM 587 O O . PRO A 1 82 ? 24.318 -6.531 -76.881 1.00 54.59 82 PRO A O 1
ATOM 590 N N . SER A 1 83 ? 24.747 -4.341 -76.594 1.00 54.84 83 SER A N 1
ATOM 591 C CA . SER A 1 83 ? 25.910 -4.309 -77.462 1.00 54.84 83 SER A CA 1
ATOM 592 C C . SER A 1 83 ? 26.924 -5.272 -76.863 1.00 54.84 83 SER A C 1
ATOM 594 O O . SER A 1 83 ? 27.401 -5.069 -75.742 1.00 54.84 83 SER A O 1
ATOM 596 N N . LEU A 1 84 ? 27.206 -6.352 -77.590 1.00 61.53 84 LEU A N 1
ATOM 597 C CA . LEU A 1 84 ? 28.295 -7.262 -77.267 1.00 61.53 84 LEU A CA 1
ATOM 598 C C . LEU A 1 84 ? 29.553 -6.414 -77.026 1.00 61.53 84 LEU A C 1
ATOM 600 O O . LEU A 1 84 ? 29.843 -5.547 -77.855 1.00 61.53 84 LEU A O 1
ATOM 604 N N . PRO A 1 85 ? 30.274 -6.612 -75.909 1.00 60.94 85 PRO A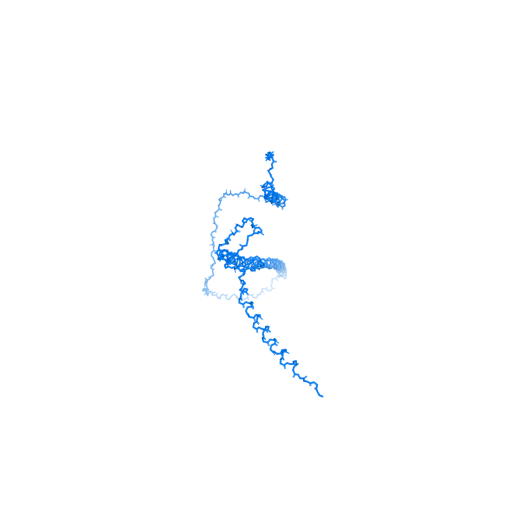 N 1
ATOM 605 C CA . PRO A 1 85 ? 31.456 -5.819 -75.620 1.00 60.94 85 PRO A CA 1
ATOM 606 C C . PRO A 1 85 ? 32.454 -5.957 -76.771 1.00 60.94 85 PRO A C 1
ATOM 608 O O . PRO A 1 85 ? 32.817 -7.065 -77.173 1.00 60.94 85 PRO A O 1
ATOM 611 N N . ASP A 1 86 ? 32.865 -4.810 -77.304 1.00 59.16 86 ASP A N 1
ATOM 612 C CA . ASP A 1 86 ? 33.912 -4.674 -78.308 1.00 59.16 86 ASP A CA 1
ATOM 613 C C . ASP A 1 86 ? 35.168 -5.419 -77.797 1.00 59.16 86 ASP A C 1
ATOM 615 O O . ASP A 1 86 ? 35.659 -5.101 -76.707 1.00 59.16 86 ASP A O 1
ATOM 619 N N . PRO A 1 87 ? 35.705 -6.439 -78.498 1.00 59.03 87 PRO A N 1
ATOM 620 C CA . PRO A 1 87 ? 36.767 -7.306 -77.970 1.00 59.03 87 PRO A CA 1
ATOM 621 C C . PRO A 1 87 ? 38.138 -6.614 -77.879 1.00 59.03 87 PRO A C 1
ATOM 623 O O . PRO A 1 87 ? 39.159 -7.278 -77.709 1.00 59.03 87 PRO A O 1
ATOM 626 N N . ASN A 1 88 ? 38.180 -5.287 -78.003 1.00 58.59 88 ASN A N 1
ATOM 627 C CA . ASN A 1 88 ? 39.398 -4.493 -78.054 1.00 58.59 88 ASN A CA 1
ATOM 628 C C . ASN A 1 88 ? 39.475 -3.438 -76.941 1.00 58.59 88 ASN A C 1
ATOM 630 O O . ASN A 1 88 ? 40.065 -2.372 -77.112 1.00 58.59 88 ASN A O 1
ATOM 634 N N . VAL A 1 89 ? 38.897 -3.738 -75.778 1.00 57.19 89 VAL A N 1
ATOM 635 C CA . VAL A 1 89 ? 39.295 -3.074 -74.537 1.00 57.19 89 VAL A CA 1
ATOM 636 C C . VAL A 1 89 ? 40.636 -3.693 -74.120 1.00 57.19 89 VAL A C 1
ATOM 638 O O . VAL A 1 89 ? 40.701 -4.911 -73.925 1.00 57.19 89 VAL A O 1
ATOM 641 N N . PRO A 1 90 ? 41.736 -2.922 -74.010 1.00 63.41 90 PRO A N 1
ATOM 642 C CA . PRO A 1 90 ? 43.011 -3.482 -73.589 1.00 63.41 90 PRO A CA 1
ATOM 643 C C . PRO A 1 90 ? 42.828 -4.156 -72.217 1.00 63.41 90 PRO A C 1
ATOM 645 O O . PRO A 1 90 ? 42.212 -3.549 -71.338 1.00 63.41 90 PRO A O 1
ATOM 648 N N . PRO A 1 91 ? 43.381 -5.364 -71.989 1.00 69.56 91 PRO A N 1
ATOM 649 C CA . PRO A 1 91 ? 43.202 -6.131 -70.749 1.00 69.56 91 PRO A CA 1
ATOM 650 C C . PRO A 1 91 ? 43.467 -5.355 -69.445 1.00 69.56 91 PRO A C 1
ATOM 652 O O . PRO A 1 91 ? 42.991 -5.750 -68.385 1.00 69.56 91 PRO A O 1
ATOM 655 N N . LEU A 1 92 ? 44.203 -4.239 -69.514 1.00 70.62 92 LEU A N 1
ATOM 656 C CA . LEU A 1 92 ? 44.441 -3.337 -68.388 1.00 70.62 92 LEU A CA 1
ATOM 657 C C . LEU A 1 92 ? 43.205 -2.550 -67.923 1.00 70.62 92 LEU A C 1
ATOM 659 O O . LEU A 1 92 ? 43.087 -2.314 -66.727 1.00 70.62 92 LEU A O 1
ATOM 663 N N . ALA A 1 93 ? 42.311 -2.113 -68.814 1.00 76.25 93 ALA A N 1
ATOM 664 C CA . ALA A 1 93 ? 41.174 -1.274 -68.412 1.00 76.25 93 ALA A CA 1
ATOM 665 C C . ALA A 1 93 ? 40.152 -2.076 -67.589 1.00 76.25 93 ALA A C 1
ATOM 667 O O . ALA A 1 93 ? 39.783 -1.652 -66.499 1.00 76.25 93 ALA A O 1
ATOM 668 N N . ILE A 1 94 ? 39.832 -3.295 -68.033 1.00 79.06 94 ILE A N 1
ATOM 669 C CA . ILE A 1 94 ? 38.980 -4.235 -67.287 1.00 79.06 94 ILE A CA 1
ATOM 670 C C . ILE A 1 94 ? 39.629 -4.615 -65.945 1.00 79.06 94 ILE A C 1
ATOM 672 O O . ILE A 1 94 ? 38.952 -4.713 -64.923 1.00 79.06 94 ILE A O 1
ATOM 676 N N . ALA A 1 95 ? 40.954 -4.806 -65.917 1.00 82.94 95 ALA A N 1
ATOM 677 C CA . ALA A 1 95 ? 41.673 -5.090 -64.675 1.00 82.94 95 ALA A CA 1
ATOM 678 C C . ALA A 1 95 ? 41.600 -3.918 -63.680 1.00 82.94 95 ALA A C 1
ATOM 680 O O . ALA A 1 95 ? 41.428 -4.145 -62.485 1.00 82.94 95 ALA A O 1
ATOM 681 N N . ASN A 1 96 ? 41.689 -2.674 -64.158 1.00 87.12 96 ASN A N 1
ATOM 682 C CA . ASN A 1 96 ? 41.565 -1.491 -63.309 1.00 87.12 96 ASN A CA 1
ATOM 683 C C . ASN A 1 96 ? 40.150 -1.364 -62.727 1.00 87.12 96 ASN A C 1
ATOM 685 O O . ASN A 1 96 ? 40.024 -1.225 -61.512 1.00 87.12 96 ASN A O 1
ATOM 689 N N . GLU A 1 97 ? 39.108 -1.507 -63.550 1.00 87.81 97 GLU A N 1
ATOM 690 C CA . GLU A 1 97 ? 37.704 -1.488 -63.107 1.00 87.81 97 GLU A CA 1
ATOM 691 C C . GLU A 1 97 ? 37.418 -2.575 -62.060 1.00 87.81 97 GLU A C 1
ATOM 693 O O . GLU A 1 97 ? 36.804 -2.309 -61.027 1.00 87.81 97 GLU A O 1
ATOM 698 N N . LEU A 1 98 ? 37.942 -3.791 -62.258 1.00 88.81 98 LEU A N 1
ATOM 699 C CA . LEU A 1 98 ? 37.808 -4.867 -61.275 1.00 88.81 98 LEU A CA 1
ATOM 700 C C . LEU A 1 98 ? 38.467 -4.496 -59.938 1.00 88.81 98 LEU A C 1
ATOM 702 O O . LEU A 1 98 ? 37.869 -4.701 -58.883 1.00 88.81 98 LEU A O 1
ATOM 706 N N . THR A 1 99 ? 39.664 -3.897 -59.962 1.00 90.88 99 THR A N 1
ATOM 707 C CA . THR A 1 99 ? 40.324 -3.449 -58.723 1.00 90.88 99 THR A CA 1
ATOM 708 C C . THR A 1 99 ? 39.584 -2.308 -58.029 1.00 90.88 99 THR A C 1
ATOM 710 O O . THR A 1 99 ? 39.630 -2.214 -56.802 1.00 90.88 99 THR A O 1
ATOM 713 N N . GLU A 1 100 ? 38.908 -1.432 -58.773 1.00 92.56 100 GLU A N 1
ATOM 714 C CA . GLU A 1 100 ? 38.085 -0.363 -58.203 1.00 92.56 100 GLU A CA 1
ATOM 715 C C . GLU A 1 100 ? 36.841 -0.930 -57.526 1.00 92.56 100 GLU A C 1
ATOM 717 O O . GLU A 1 100 ? 36.624 -0.660 -56.343 1.00 92.56 100 GLU A O 1
ATOM 722 N N . HIS A 1 101 ? 36.109 -1.815 -58.200 1.00 92.44 101 HIS A N 1
ATOM 723 C CA . HIS A 1 101 ? 34.960 -2.495 -57.608 1.00 92.44 101 HIS A CA 1
ATOM 724 C C . HIS A 1 101 ? 35.336 -3.372 -56.406 1.00 92.44 101 HIS A C 1
ATOM 726 O O . HIS A 1 101 ? 34.593 -3.436 -55.427 1.00 92.44 101 HIS A O 1
ATOM 732 N N . GLU A 1 102 ? 36.50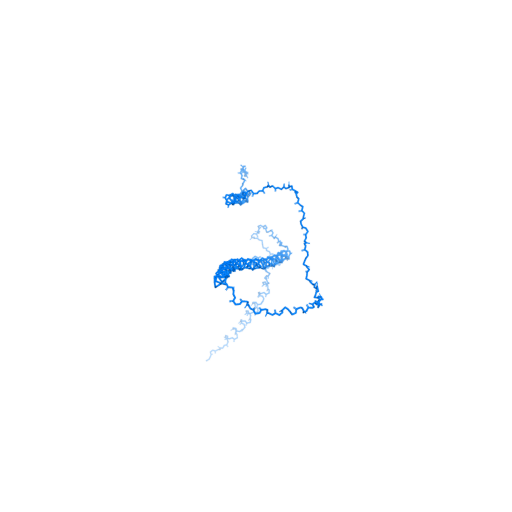4 -4.021 -56.418 1.00 94.31 102 GLU A N 1
ATOM 733 C CA . GLU A 1 102 ? 37.011 -4.741 -55.245 1.00 94.31 102 GLU A CA 1
ATOM 734 C C . GLU A 1 102 ? 37.279 -3.802 -54.060 1.00 94.31 102 GLU A C 1
ATOM 736 O O . GLU A 1 102 ? 37.002 -4.163 -52.914 1.00 94.31 102 GLU A O 1
ATOM 741 N N . ARG A 1 103 ? 37.789 -2.587 -54.306 1.00 94.75 103 ARG A N 1
ATOM 742 C CA . ARG A 1 103 ? 37.971 -1.573 -53.253 1.00 94.75 103 ARG A CA 1
ATOM 743 C C . ARG A 1 103 ? 36.633 -1.064 -52.729 1.00 94.75 103 ARG A C 1
ATOM 745 O O . ARG A 1 103 ? 36.507 -0.878 -51.523 1.00 94.75 103 ARG A O 1
ATOM 752 N N . GLU A 1 104 ? 35.657 -0.837 -53.601 1.00 95.94 104 GLU A N 1
ATOM 753 C CA . GLU A 1 104 ? 34.304 -0.425 -53.211 1.00 95.94 104 GLU A CA 1
ATOM 754 C C . GLU A 1 104 ? 33.623 -1.483 -52.346 1.00 95.94 104 GLU A C 1
ATOM 756 O O . GLU A 1 104 ? 33.116 -1.154 -51.277 1.00 95.94 104 GLU A O 1
ATOM 761 N N . ARG A 1 105 ? 33.692 -2.761 -52.741 1.00 95.69 105 ARG A N 1
ATOM 762 C CA . ARG A 1 105 ? 33.169 -3.867 -51.927 1.00 95.69 105 ARG A CA 1
ATOM 763 C C . ARG A 1 105 ? 33.821 -3.930 -50.556 1.00 95.69 105 ARG A C 1
ATOM 765 O O . ARG A 1 105 ? 33.110 -4.016 -49.568 1.00 95.69 105 ARG A O 1
ATOM 772 N N . ARG A 1 106 ? 35.150 -3.801 -50.479 1.00 96.31 106 ARG A N 1
ATOM 773 C CA . ARG A 1 106 ? 35.850 -3.773 -49.184 1.00 96.31 106 ARG A CA 1
ATOM 774 C C . ARG A 1 106 ? 35.399 -2.610 -48.303 1.00 96.31 106 ARG A C 1
ATOM 776 O O . ARG A 1 106 ? 35.222 -2.808 -47.109 1.00 96.31 106 ARG A O 1
ATOM 783 N N . LYS A 1 107 ? 35.187 -1.418 -48.873 1.00 96.75 107 LYS A N 1
ATOM 784 C CA . LYS A 1 107 ? 34.657 -0.269 -48.119 1.00 96.75 107 LYS A CA 1
ATOM 785 C C . LYS A 1 107 ? 33.254 -0.547 -47.585 1.00 96.75 107 LYS A C 1
ATOM 787 O O . LYS A 1 107 ? 33.007 -0.294 -46.413 1.00 96.75 107 LYS A O 1
ATOM 792 N N . LEU A 1 108 ? 32.372 -1.101 -48.416 1.00 96.62 108 LEU A N 1
ATOM 793 C CA . LEU A 1 108 ? 31.021 -1.480 -47.998 1.00 96.62 108 LEU A CA 1
ATOM 794 C C . LEU A 1 108 ? 31.046 -2.573 -46.923 1.00 96.62 108 LEU A C 1
ATOM 796 O O . LEU A 1 108 ? 30.328 -2.461 -45.939 1.00 96.62 108 LEU A O 1
ATOM 800 N N . ASP A 1 109 ? 31.912 -3.581 -47.051 1.00 97.12 109 ASP A N 1
ATOM 801 C CA . ASP A 1 109 ? 32.076 -4.634 -46.041 1.00 97.12 109 ASP A CA 1
ATOM 802 C C . ASP A 1 109 ? 32.569 -4.061 -44.700 1.00 97.12 109 ASP A C 1
ATOM 804 O O . ASP A 1 109 ? 32.125 -4.486 -43.631 1.00 97.12 109 ASP A O 1
ATOM 808 N N . GLU A 1 110 ? 33.478 -3.080 -44.738 1.00 97.06 110 GLU A N 1
ATOM 809 C CA . GLU A 1 110 ? 33.937 -2.357 -43.550 1.00 97.06 110 GLU A CA 1
ATOM 810 C C . GLU A 1 110 ? 32.818 -1.513 -42.921 1.00 97.06 110 GLU A C 1
ATOM 812 O O . GLU A 1 110 ? 32.688 -1.493 -41.695 1.00 97.06 110 GLU A O 1
ATOM 817 N N . GLU A 1 111 ? 32.007 -0.828 -43.729 1.00 97.50 111 GLU A N 1
ATOM 818 C CA . GLU A 1 111 ? 30.843 -0.063 -43.268 1.00 97.50 111 GLU A CA 1
ATOM 819 C C . GLU A 1 111 ? 29.780 -0.977 -42.646 1.00 97.50 111 GLU A C 1
ATOM 821 O O . GLU A 1 111 ? 29.330 -0.718 -41.530 1.00 97.50 111 GLU A O 1
ATOM 826 N N . ASP A 1 112 ? 29.453 -2.093 -43.295 1.00 97.56 112 ASP A N 1
ATOM 827 C CA . ASP A 1 112 ? 28.542 -3.118 -42.782 1.00 97.56 112 ASP A CA 1
ATOM 828 C C . ASP A 1 112 ? 29.042 -3.707 -41.460 1.00 97.56 112 ASP A C 1
ATOM 830 O O . ASP A 1 112 ? 28.263 -3.910 -40.524 1.00 97.56 112 ASP A O 1
ATOM 834 N N . ALA A 1 113 ? 30.343 -3.989 -41.355 1.00 97.25 113 ALA A N 1
ATOM 835 C CA . ALA A 1 113 ? 30.941 -4.495 -40.125 1.00 97.25 113 ALA A CA 1
ATOM 836 C C . ALA A 1 113 ? 30.838 -3.473 -38.983 1.00 97.25 113 ALA A C 1
ATOM 838 O O . ALA A 1 113 ? 30.498 -3.853 -37.860 1.00 97.25 113 ALA A O 1
ATOM 839 N N . ARG A 1 114 ? 31.076 -2.185 -39.268 1.00 97.56 114 ARG A N 1
ATOM 840 C CA . ARG A 1 114 ? 30.913 -1.093 -38.293 1.00 97.56 114 ARG A CA 1
ATOM 841 C C . ARG A 1 114 ? 29.461 -0.954 -37.851 1.00 97.56 114 ARG A C 1
ATOM 843 O O . ARG A 1 114 ? 29.196 -0.985 -36.657 1.00 97.56 114 ARG A O 1
ATOM 850 N N . LEU A 1 115 ? 28.522 -0.906 -38.795 1.00 97.56 115 LEU A N 1
ATOM 851 C CA . LEU A 1 115 ? 27.093 -0.800 -38.496 1.00 97.56 115 LEU A CA 1
ATOM 852 C C . LEU A 1 115 ? 26.588 -1.984 -37.666 1.00 97.56 115 LEU A C 1
ATOM 854 O O . LEU A 1 115 ? 25.792 -1.800 -36.747 1.00 97.56 115 LEU A O 1
ATOM 858 N N . ARG A 1 116 ? 27.057 -3.206 -37.950 1.00 98.06 116 ARG A N 1
ATOM 859 C CA . ARG A 1 116 ? 26.713 -4.392 -37.151 1.00 98.06 116 ARG A CA 1
ATOM 860 C C . ARG A 1 116 ? 27.262 -4.309 -35.729 1.00 98.06 116 ARG A C 1
ATOM 862 O O . ARG A 1 116 ? 26.554 -4.708 -34.806 1.00 98.06 116 ARG A O 1
ATOM 869 N N . ALA A 1 117 ? 28.483 -3.806 -35.552 1.00 97.81 117 ALA A N 1
ATOM 870 C CA . ALA A 1 117 ? 29.060 -3.589 -34.229 1.00 97.81 117 ALA A CA 1
ATOM 871 C C . ALA A 1 117 ? 28.269 -2.526 -33.446 1.00 97.81 117 ALA A C 1
ATOM 873 O O . ALA A 1 117 ? 27.852 -2.789 -32.321 1.00 97.81 117 ALA A O 1
ATOM 874 N N . ASP A 1 118 ? 27.959 -1.391 -34.075 1.00 98.12 118 ASP A N 1
ATOM 875 C CA . ASP A 1 118 ? 27.166 -0.320 -33.461 1.00 98.12 118 ASP A CA 1
ATOM 876 C C . ASP A 1 118 ? 25.763 -0.806 -33.062 1.00 98.12 118 ASP A C 1
ATOM 878 O O . ASP A 1 118 ? 25.266 -0.496 -31.978 1.00 98.12 118 ASP A O 1
ATOM 882 N N . LEU A 1 119 ? 25.117 -1.611 -33.913 1.00 98.25 119 LEU A N 1
ATOM 883 C CA . LEU A 1 119 ? 23.810 -2.201 -33.622 1.00 98.25 119 LEU A CA 1
ATOM 884 C C . LEU A 1 119 ? 23.895 -3.151 -32.419 1.00 98.25 119 LEU A C 1
ATOM 886 O O . LEU A 1 119 ? 23.047 -3.082 -31.527 1.00 98.25 119 LEU A O 1
ATOM 890 N N . ALA A 1 120 ? 24.920 -4.006 -32.361 1.00 98.19 120 ALA A N 1
ATOM 891 C CA . ALA A 1 120 ? 25.137 -4.901 -31.227 1.00 98.19 120 ALA A CA 1
ATOM 892 C C . ALA A 1 120 ? 25.326 -4.124 -29.912 1.00 98.19 120 ALA A C 1
ATOM 894 O O . ALA A 1 120 ? 24.698 -4.466 -28.908 1.00 98.19 120 ALA A O 1
ATOM 895 N N . ASP A 1 121 ? 26.100 -3.038 -29.935 1.00 98.12 121 ASP A N 1
ATOM 896 C CA . ASP A 1 121 ? 26.307 -2.164 -28.778 1.00 98.12 121 ASP A CA 1
ATOM 897 C C . ASP A 1 121 ? 25.010 -1.473 -28.332 1.00 98.12 121 ASP A C 1
ATOM 899 O O . ASP A 1 121 ? 24.720 -1.389 -27.136 1.00 98.12 121 ASP A O 1
ATOM 903 N N . LEU A 1 122 ? 24.197 -0.989 -29.276 1.00 98.12 122 LEU A N 1
ATOM 904 C CA . LEU A 1 122 ? 22.901 -0.377 -28.970 1.00 98.12 122 LEU A CA 1
ATOM 905 C C . LEU A 1 122 ? 21.918 -1.382 -28.360 1.00 98.12 122 LEU A C 1
ATOM 907 O O . LEU A 1 122 ? 21.192 -1.032 -27.426 1.00 98.12 122 LEU A O 1
ATOM 911 N N . LEU A 1 123 ? 21.897 -2.622 -28.856 1.00 98.25 123 LEU A N 1
ATOM 912 C CA . LEU A 1 123 ? 21.074 -3.685 -28.281 1.00 98.25 123 LEU A CA 1
ATOM 913 C C . LEU A 1 123 ? 21.525 -4.040 -26.864 1.00 98.25 123 LEU A C 1
ATOM 915 O O . LEU A 1 123 ? 20.676 -4.133 -25.982 1.00 98.25 123 LEU A O 1
ATOM 919 N N . ALA A 1 124 ? 22.834 -4.154 -26.624 1.00 97.94 124 ALA A N 1
ATOM 920 C CA . ALA A 1 124 ? 23.3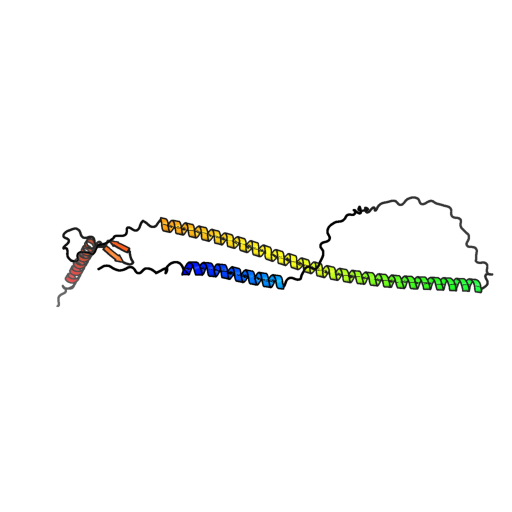68 -4.404 -25.288 1.00 97.94 124 ALA A CA 1
ATOM 921 C C . ALA A 1 124 ? 22.969 -3.288 -24.305 1.00 97.94 124 ALA A C 1
ATOM 923 O O . ALA A 1 124 ? 22.420 -3.565 -23.243 1.00 97.94 124 ALA A O 1
ATOM 924 N N . ARG A 1 125 ? 23.121 -2.016 -24.702 1.00 98.00 125 ARG A N 1
ATOM 925 C CA . ARG A 1 125 ? 22.700 -0.865 -23.880 1.00 98.00 125 ARG A CA 1
ATOM 926 C C . ARG A 1 125 ? 21.200 -0.857 -23.594 1.00 98.00 125 ARG A C 1
ATOM 928 O O . ARG A 1 125 ? 20.789 -0.475 -22.500 1.00 98.00 125 ARG A O 1
ATOM 935 N N . ARG A 1 126 ? 20.372 -1.248 -24.569 1.00 98.38 126 ARG A N 1
ATOM 936 C CA . ARG A 1 126 ? 18.924 -1.401 -24.367 1.00 98.38 126 ARG A CA 1
ATOM 937 C C . ARG A 1 126 ? 18.642 -2.485 -23.332 1.00 98.38 126 ARG A C 1
ATOM 939 O O . ARG A 1 126 ? 17.813 -2.256 -22.457 1.00 98.38 126 ARG A O 1
ATOM 946 N N . ASP A 1 127 ? 19.294 -3.636 -23.442 1.00 98.19 127 ASP A N 1
ATOM 947 C CA . ASP A 1 127 ? 19.065 -4.774 -22.551 1.00 98.19 127 ASP A CA 1
ATOM 948 C C . ASP A 1 127 ? 19.480 -4.449 -21.113 1.00 98.19 127 ASP A C 1
ATOM 950 O O . ASP A 1 127 ? 18.718 -4.720 -20.182 1.00 98.19 127 ASP A O 1
ATOM 954 N N . ASP A 1 128 ? 20.610 -3.761 -20.936 1.00 98.06 128 ASP A N 1
ATOM 955 C CA . ASP A 1 128 ? 21.056 -3.254 -19.636 1.00 98.06 128 ASP A CA 1
ATOM 956 C C . ASP A 1 128 ? 20.041 -2.261 -19.048 1.00 98.06 128 ASP A C 1
ATOM 958 O O . ASP A 1 128 ? 19.584 -2.425 -17.914 1.00 98.06 128 ASP A O 1
ATOM 962 N N . ALA A 1 129 ? 19.594 -1.279 -19.839 1.00 97.62 129 ALA A N 1
ATOM 963 C CA . ALA A 1 129 ? 18.587 -0.312 -19.404 1.00 97.62 129 ALA A CA 1
ATOM 964 C C . ALA A 1 129 ? 17.242 -0.981 -19.059 1.00 97.62 129 ALA A C 1
ATOM 966 O O . ALA A 1 129 ? 16.573 -0.595 -18.098 1.00 97.62 129 ALA A O 1
ATOM 967 N N . GLN A 1 130 ? 16.831 -2.007 -19.810 1.00 98.06 130 GLN A N 1
ATOM 968 C CA . GLN A 1 130 ? 15.629 -2.788 -19.511 1.00 98.06 130 GLN A CA 1
ATOM 969 C C . GLN A 1 130 ? 15.779 -3.588 -18.215 1.00 98.06 130 GLN A C 1
ATOM 971 O O . GLN A 1 130 ? 14.831 -3.654 -17.428 1.00 98.06 130 GLN A O 1
ATOM 976 N N . ALA A 1 131 ? 16.956 -4.164 -17.963 1.00 97.94 131 ALA A N 1
ATOM 977 C CA . ALA A 1 131 ? 17.244 -4.859 -16.716 1.00 97.94 131 ALA A CA 1
ATOM 978 C C . ALA A 1 131 ? 17.188 -3.897 -15.518 1.00 97.94 131 ALA A C 1
ATOM 980 O O . ALA A 1 131 ? 16.537 -4.209 -14.516 1.00 97.94 131 ALA A O 1
ATOM 981 N N . GLU A 1 132 ? 17.781 -2.706 -15.634 1.00 97.94 132 GLU A N 1
ATOM 982 C CA . GLU A 1 132 ? 17.706 -1.659 -14.610 1.00 97.94 132 GLU A CA 1
ATOM 983 C C . GLU A 1 132 ? 16.256 -1.237 -14.346 1.00 97.94 132 GLU A C 1
ATOM 985 O O . GLU A 1 132 ? 15.794 -1.295 -13.202 1.00 97.94 132 GLU A O 1
ATOM 990 N N . LEU A 1 133 ? 15.486 -0.924 -15.393 1.00 98.12 133 LEU A N 1
ATOM 991 C CA . LEU A 1 133 ? 14.067 -0.579 -15.268 1.00 98.12 133 LEU A CA 1
ATOM 992 C C . LEU A 1 133 ? 13.258 -1.692 -14.591 1.00 98.12 133 LEU A C 1
ATOM 994 O O . LEU A 1 133 ? 12.430 -1.407 -13.727 1.00 98.12 133 LEU A O 1
ATOM 998 N N . ALA A 1 134 ? 13.522 -2.960 -14.911 1.00 98.06 134 ALA A N 1
ATOM 999 C CA . ALA A 1 134 ? 12.857 -4.094 -14.275 1.00 98.06 134 ALA A CA 1
ATOM 1000 C C . ALA A 1 134 ? 13.227 -4.250 -12.790 1.00 98.06 134 ALA A C 1
ATOM 1002 O O . ALA A 1 134 ? 12.427 -4.758 -11.999 1.00 98.06 134 ALA A O 1
ATOM 1003 N N . THR A 1 135 ? 14.430 -3.847 -12.369 1.00 98.19 135 THR A N 1
ATOM 1004 C CA . THR A 1 135 ? 14.785 -3.822 -10.939 1.00 98.19 135 THR A CA 1
ATOM 1005 C C . THR A 1 135 ? 14.069 -2.692 -10.205 1.00 98.19 135 THR A C 1
ATOM 1007 O O . THR A 1 135 ? 13.490 -2.932 -9.145 1.00 98.19 135 THR A O 1
ATOM 1010 N N . VAL A 1 136 ? 14.022 -1.494 -10.797 1.00 98.25 136 VAL A N 1
ATOM 1011 C CA . VAL A 1 136 ? 13.321 -0.332 -10.237 1.00 98.25 136 VAL A CA 1
ATOM 1012 C C . VAL A 1 136 ? 11.819 -0.601 -10.138 1.00 98.25 136 VAL A C 1
ATOM 1014 O O . VAL A 1 136 ? 11.231 -0.360 -9.086 1.00 98.25 136 VAL A O 1
ATOM 1017 N N . ALA A 1 137 ? 11.208 -1.171 -11.181 1.00 98.19 137 ALA A N 1
ATOM 1018 C CA . ALA A 1 137 ? 9.793 -1.541 -11.190 1.00 98.19 137 ALA A CA 1
ATOM 1019 C C . ALA A 1 137 ? 9.456 -2.532 -10.065 1.00 98.19 137 ALA A C 1
ATOM 1021 O O . ALA A 1 137 ? 8.532 -2.291 -9.289 1.00 98.19 137 ALA A O 1
ATOM 1022 N N . ARG A 1 138 ? 10.262 -3.590 -9.896 1.00 98.31 138 ARG A N 1
ATOM 1023 C CA . ARG A 1 138 ? 10.097 -4.547 -8.788 1.00 98.31 138 ARG A CA 1
ATOM 1024 C C . ARG A 1 138 ? 10.242 -3.882 -7.418 1.00 98.31 138 ARG A C 1
ATOM 1026 O O . ARG A 1 138 ? 9.480 -4.191 -6.506 1.00 98.31 138 ARG A O 1
ATOM 1033 N N . GLY A 1 139 ? 11.195 -2.961 -7.267 1.00 98.31 139 GLY A N 1
ATOM 1034 C CA . GLY A 1 139 ? 11.361 -2.187 -6.035 1.00 98.31 139 GLY A CA 1
ATOM 1035 C C . GLY A 1 139 ? 10.138 -1.320 -5.722 1.00 98.31 139 GLY A C 1
ATOM 1036 O O . GLY A 1 139 ? 9.658 -1.314 -4.587 1.00 98.31 139 GLY A O 1
ATOM 1037 N N . ALA A 1 140 ? 9.589 -0.642 -6.731 1.00 98.19 140 ALA A N 1
ATOM 1038 C CA . ALA A 1 140 ? 8.378 0.161 -6.596 1.00 98.19 140 ALA A CA 1
ATOM 1039 C C . ALA A 1 140 ? 7.162 -0.704 -6.221 1.00 98.19 140 ALA A C 1
ATOM 1041 O O . ALA A 1 140 ? 6.432 -0.365 -5.289 1.00 98.19 140 ALA A O 1
ATOM 1042 N N . GLU A 1 141 ? 6.975 -1.858 -6.867 1.00 98.12 141 GLU A N 1
ATOM 1043 C CA . GLU A 1 141 ? 5.905 -2.804 -6.529 1.00 98.12 141 GLU A CA 1
ATOM 1044 C C . GLU A 1 141 ? 5.999 -3.272 -5.071 1.00 98.12 141 GLU A C 1
ATOM 1046 O O . GLU A 1 141 ? 5.018 -3.187 -4.330 1.00 98.12 141 GLU A O 1
ATOM 1051 N N . GLN A 1 142 ? 7.186 -3.670 -4.606 1.00 98.25 142 GLN A N 1
ATOM 1052 C CA . GLN A 1 142 ? 7.396 -4.064 -3.208 1.00 98.25 142 GLN A CA 1
ATOM 1053 C C . GLN A 1 142 ? 7.066 -2.930 -2.229 1.00 98.25 142 GLN A C 1
ATOM 1055 O O . GLN A 1 142 ? 6.425 -3.153 -1.198 1.00 98.25 142 GLN A O 1
ATOM 1060 N N . GLN A 1 143 ? 7.456 -1.694 -2.552 1.00 98.06 143 GLN A N 1
ATOM 1061 C CA . GLN A 1 143 ? 7.110 -0.533 -1.735 1.00 98.06 143 GLN A CA 1
ATOM 1062 C C . GLN A 1 143 ? 5.596 -0.323 -1.675 1.00 98.06 143 GLN A C 1
ATOM 1064 O O . GLN A 1 143 ? 5.059 -0.156 -0.577 1.00 98.06 143 GLN A O 1
ATOM 1069 N N . THR A 1 144 ? 4.897 -0.390 -2.810 1.00 98.12 144 THR A N 1
ATOM 1070 C CA . THR A 1 144 ? 3.433 -0.243 -2.845 1.00 98.12 144 THR A CA 1
ATOM 1071 C C . THR A 1 144 ? 2.724 -1.323 -2.029 1.00 98.12 144 THR A C 1
ATOM 1073 O O . THR A 1 144 ? 1.853 -0.989 -1.227 1.00 98.12 144 THR A O 1
ATOM 1076 N N . GLN A 1 145 ? 3.155 -2.585 -2.131 1.00 98.25 145 GLN A N 1
ATOM 1077 C CA . GLN A 1 145 ? 2.621 -3.687 -1.325 1.00 98.25 145 GLN A CA 1
ATOM 1078 C C . GLN A 1 145 ? 2.830 -3.432 0.172 1.00 98.25 145 GLN A C 1
ATOM 1080 O O . GLN A 1 145 ? 1.882 -3.505 0.954 1.00 98.25 145 GLN A O 1
ATOM 1085 N N . SER A 1 146 ? 4.038 -3.022 0.574 1.00 98.25 146 SER A N 1
ATOM 1086 C CA . SER A 1 146 ? 4.337 -2.718 1.979 1.00 98.25 146 SER A CA 1
ATOM 1087 C C . SER A 1 146 ? 3.510 -1.545 2.529 1.00 98.25 146 SER A C 1
ATOM 1089 O O . SER A 1 146 ? 3.113 -1.546 3.698 1.00 98.25 146 SER A O 1
ATOM 1091 N N . LEU A 1 147 ? 3.222 -0.533 1.701 1.00 98.50 147 LEU A N 1
ATOM 1092 C CA . LEU A 1 147 ? 2.365 0.589 2.079 1.00 98.50 147 LEU A CA 1
ATOM 1093 C C . LEU A 1 147 ? 0.914 0.142 2.253 1.00 98.50 147 LEU A C 1
ATOM 1095 O O . LEU A 1 147 ? 0.258 0.583 3.197 1.00 98.50 147 LEU A O 1
ATOM 1099 N N . GLU A 1 148 ? 0.425 -0.748 1.396 1.00 98.44 148 GLU A N 1
ATOM 1100 C CA . GLU A 1 148 ? -0.936 -1.273 1.479 1.00 98.44 148 GLU A CA 1
ATOM 1101 C C . GLU A 1 148 ? -1.129 -2.175 2.711 1.00 98.44 148 GLU A C 1
ATOM 1103 O O . GLU A 1 148 ? -2.110 -2.049 3.452 1.00 98.44 148 GLU A O 1
ATOM 1108 N N . GLU A 1 149 ? -0.134 -3.000 3.039 1.00 98.38 149 GLU A N 1
ATOM 1109 C CA . GLU A 1 149 ? -0.093 -3.761 4.294 1.00 98.38 149 GLU A CA 1
ATOM 1110 C C . GLU A 1 149 ? -0.107 -2.845 5.527 1.00 98.38 149 GLU A C 1
ATOM 1112 O O . GLU A 1 149 ? -0.835 -3.082 6.496 1.00 98.38 149 GLU A O 1
ATOM 1117 N N . ARG A 1 150 ? 0.667 -1.752 5.505 1.00 98.38 150 ARG A N 1
ATOM 1118 C CA . ARG A 1 150 ? 0.676 -0.771 6.602 1.00 98.38 150 ARG A CA 1
ATOM 1119 C C . ARG A 1 150 ? -0.667 -0.057 6.733 1.00 98.38 150 ARG A C 1
ATOM 1121 O O . ARG A 1 150 ? -1.164 0.081 7.851 1.00 98.38 150 ARG A O 1
ATOM 1128 N N . LYS A 1 151 ? -1.282 0.361 5.623 1.00 98.44 151 LYS A N 1
ATOM 1129 C CA . LYS A 1 151 ? -2.613 0.991 5.617 1.00 98.44 151 LYS A CA 1
ATOM 1130 C C . LYS A 1 151 ? -3.684 0.057 6.166 1.00 98.44 151 LYS A C 1
ATOM 1132 O O . LYS A 1 151 ? -4.453 0.463 7.036 1.00 98.44 151 LYS A O 1
ATOM 1137 N N . SER A 1 152 ? -3.712 -1.196 5.717 1.00 98.06 152 SER A N 1
ATOM 1138 C CA . SER A 1 152 ? -4.679 -2.184 6.206 1.00 98.06 152 SER A CA 1
ATOM 1139 C C . SER A 1 152 ? -4.489 -2.478 7.700 1.00 98.06 152 SER A C 1
ATOM 1141 O O . SER A 1 152 ? -5.472 -2.540 8.447 1.00 98.06 152 SER A O 1
ATOM 1143 N N . ARG A 1 153 ? -3.238 -2.549 8.180 1.00 98.38 153 ARG A N 1
ATOM 1144 C CA . ARG A 1 153 ? -2.923 -2.654 9.613 1.00 98.38 153 ARG A CA 1
ATOM 1145 C C . ARG A 1 153 ? -3.433 -1.447 10.405 1.00 98.38 153 ARG A C 1
ATOM 1147 O O . ARG A 1 153 ? -4.062 -1.641 11.444 1.00 98.38 153 ARG A O 1
ATOM 1154 N N . LEU A 1 154 ? -3.213 -0.223 9.920 1.00 98.50 154 LEU A N 1
ATOM 1155 C CA . LEU A 1 154 ? -3.727 0.995 10.559 1.00 98.50 154 LEU A CA 1
ATOM 1156 C C . LEU A 1 154 ? -5.260 1.011 10.604 1.00 98.50 154 LEU A C 1
ATOM 1158 O O . LEU A 1 154 ? -5.842 1.308 11.645 1.00 98.50 154 LEU A O 1
ATOM 1162 N N . ALA A 1 155 ? -5.925 0.628 9.514 1.00 98.44 155 ALA A N 1
ATOM 1163 C CA . ALA A 1 155 ? -7.383 0.547 9.459 1.00 98.44 155 ALA A CA 1
ATOM 1164 C C . ALA A 1 155 ? -7.953 -0.488 10.447 1.00 98.44 155 ALA A C 1
ATOM 1166 O O . ALA A 1 155 ? -9.016 -0.270 11.031 1.00 98.44 155 ALA A O 1
ATOM 1167 N N . ARG A 1 156 ? -7.254 -1.611 10.659 1.00 98.56 156 ARG A N 1
ATOM 1168 C CA . ARG A 1 156 ? -7.624 -2.612 11.670 1.00 98.56 156 ARG A CA 1
ATOM 1169 C C . ARG A 1 156 ? -7.461 -2.068 13.091 1.00 98.56 156 ARG A C 1
ATOM 1171 O O . ARG A 1 156 ? -8.394 -2.183 13.877 1.00 98.56 156 ARG A O 1
ATOM 1178 N N . LEU A 1 157 ? -6.320 -1.448 13.400 1.00 98.31 157 LEU A N 1
ATOM 1179 C CA . LEU A 1 157 ? -6.066 -0.860 14.721 1.00 98.31 157 LEU A CA 1
ATOM 1180 C C . LEU A 1 157 ? -7.067 0.250 15.054 1.00 98.31 157 LEU A C 1
ATOM 1182 O O . LEU A 1 157 ? -7.566 0.309 16.172 1.00 98.31 157 LEU A O 1
ATOM 1186 N N . ASN A 1 158 ? -7.418 1.094 14.083 1.00 98.44 158 ASN A N 1
ATOM 1187 C CA . ASN A 1 158 ? -8.417 2.143 14.284 1.00 98.44 158 ASN A CA 1
ATOM 1188 C C . ASN A 1 158 ? -9.807 1.575 14.599 1.00 98.44 158 ASN A C 1
ATOM 1190 O O . ASN A 1 158 ? -10.496 2.117 15.463 1.00 98.44 158 ASN A O 1
ATOM 1194 N N . ARG A 1 159 ? -10.206 0.472 13.949 1.00 98.50 159 ARG A N 1
ATOM 1195 C CA . ARG A 1 159 ? -11.446 -0.238 14.298 1.00 98.50 159 ARG A CA 1
ATOM 1196 C C . ARG A 1 159 ? -11.398 -0.792 15.717 1.00 98.50 159 ARG A C 1
ATOM 1198 O O . ARG A 1 159 ? -12.315 -0.534 16.484 1.00 98.50 159 ARG A O 1
ATOM 1205 N N . GLU A 1 160 ? -10.305 -1.451 16.090 1.00 98.44 160 GLU A N 1
ATOM 1206 C CA . GLU A 1 160 ? -10.131 -2.001 17.439 1.00 98.44 160 GLU A CA 1
ATOM 1207 C C . GLU A 1 160 ? -10.151 -0.907 18.520 1.00 98.44 160 GLU A C 1
ATOM 1209 O O . GLU A 1 160 ? -10.773 -1.067 19.569 1.00 98.44 160 GLU A O 1
ATOM 1214 N N . ILE A 1 161 ? -9.520 0.243 18.262 1.00 98.50 161 ILE A N 1
ATOM 1215 C CA . ILE A 1 161 ? -9.593 1.410 19.151 1.00 98.50 161 ILE A CA 1
ATOM 1216 C C . ILE A 1 161 ? -11.039 1.903 19.273 1.00 98.50 161 ILE A C 1
ATOM 1218 O O . ILE A 1 161 ? -11.475 2.227 20.377 1.00 98.50 161 ILE A O 1
ATOM 1222 N N . GLY A 1 162 ? -11.784 1.957 18.166 1.00 98.19 162 GLY A N 1
ATOM 1223 C CA . GLY A 1 162 ? -13.201 2.320 18.160 1.00 98.19 162 GLY A CA 1
ATOM 1224 C C . GLY A 1 162 ? -14.052 1.376 19.013 1.00 98.19 162 GLY A C 1
ATOM 1225 O O . GLY A 1 162 ? -14.780 1.834 19.890 1.00 98.19 162 GLY A O 1
ATOM 1226 N N . GLU A 1 163 ? -13.892 0.067 18.824 1.00 98.25 163 GLU A N 1
ATOM 1227 C CA . GLU A 1 163 ? -14.597 -0.975 19.581 1.00 98.25 163 GLU A CA 1
ATOM 1228 C C . GLU A 1 163 ? -14.280 -0.904 21.081 1.00 98.25 163 GLU A C 1
ATOM 1230 O O . GLU A 1 163 ? -15.186 -0.896 21.915 1.00 98.25 163 GLU A O 1
ATOM 1235 N N . ARG A 1 164 ? -12.997 -0.772 21.446 1.00 97.94 164 ARG A N 1
ATOM 1236 C CA . ARG A 1 164 ? -12.578 -0.637 22.851 1.00 97.94 164 ARG A CA 1
ATOM 1237 C C . ARG A 1 164 ? -13.111 0.640 23.494 1.00 97.94 164 ARG A C 1
ATOM 1239 O O . ARG A 1 164 ? -13.503 0.611 24.657 1.00 97.94 164 ARG A O 1
ATOM 1246 N N . ARG A 1 165 ? -13.150 1.756 22.758 1.00 98.00 165 ARG A N 1
ATOM 1247 C CA . ARG A 1 165 ? -13.765 3.004 23.239 1.00 98.00 165 ARG A CA 1
ATOM 1248 C C . ARG A 1 165 ? -15.254 2.819 23.498 1.00 98.00 165 ARG A C 1
ATOM 1250 O O . ARG A 1 165 ? -15.715 3.211 24.560 1.00 98.00 165 ARG A O 1
ATOM 1257 N N . GLN A 1 166 ? -15.976 2.180 22.579 1.00 97.88 166 GLN A N 1
ATOM 1258 C CA . GLN A 1 166 ? -17.401 1.902 22.752 1.00 97.88 166 GLN A CA 1
ATOM 1259 C C . GLN A 1 166 ? -17.662 0.989 23.959 1.00 97.88 166 GLN A C 1
ATOM 1261 O O . GLN A 1 166 ? -18.569 1.262 24.743 1.00 97.88 166 GLN A O 1
ATOM 1266 N N . MET A 1 167 ? -16.834 -0.041 24.159 1.00 97.62 167 MET A N 1
ATOM 1267 C CA . MET A 1 167 ? -16.903 -0.906 25.340 1.00 97.62 167 MET A CA 1
ATOM 1268 C C . MET A 1 167 ? -16.657 -0.122 26.636 1.00 97.62 167 MET A C 1
ATOM 1270 O O . MET A 1 167 ? -17.412 -0.277 27.591 1.00 97.62 167 MET A O 1
ATOM 1274 N N . LEU A 1 168 ? -15.642 0.750 26.668 1.00 97.81 168 LEU A N 1
ATOM 1275 C CA . LEU A 1 168 ? -15.373 1.609 27.825 1.00 97.81 168 LEU A CA 1
ATOM 1276 C C . LEU A 1 168 ? -16.537 2.558 28.119 1.00 97.81 168 LEU A C 1
ATOM 1278 O O . LEU A 1 168 ? -16.918 2.704 29.275 1.00 97.81 168 LEU A O 1
ATOM 1282 N N . THR A 1 169 ? -17.124 3.176 27.093 1.00 97.62 169 THR A N 1
ATOM 1283 C CA . THR A 1 169 ? -18.308 4.029 27.258 1.00 97.62 169 THR A CA 1
ATOM 1284 C C . THR A 1 169 ? -19.494 3.240 27.816 1.00 97.62 169 THR A C 1
ATOM 1286 O O . THR A 1 169 ? -20.175 3.736 28.707 1.00 97.62 169 THR A O 1
ATOM 1289 N N . GLY A 1 170 ? -19.714 2.004 27.354 1.00 97.06 170 GLY A N 1
ATOM 1290 C CA . GLY A 1 170 ? -20.756 1.124 27.891 1.00 97.06 170 GLY A CA 1
ATOM 1291 C C . GLY A 1 170 ? -20.534 0.762 29.363 1.00 97.06 170 GLY A C 1
ATOM 1292 O O . GLY A 1 170 ? -21.447 0.902 30.170 1.00 97.06 170 GLY A O 1
ATOM 1293 N N . LEU A 1 171 ? -19.308 0.376 29.730 1.00 96.75 171 LEU A N 1
ATOM 1294 C CA . LEU A 1 171 ? -18.947 0.058 31.118 1.00 96.75 171 LEU A CA 1
ATOM 1295 C C . LEU A 1 171 ? -19.077 1.268 32.051 1.00 96.75 171 LEU A C 1
ATOM 1297 O O . LEU A 1 171 ? -19.488 1.118 33.199 1.00 96.75 171 LEU A O 1
ATOM 1301 N N . LEU A 1 172 ? -18.732 2.467 31.573 1.00 96.38 172 LEU A N 1
ATOM 1302 C CA . LEU A 1 172 ? -18.928 3.702 32.334 1.00 96.38 172 LEU A CA 1
ATOM 1303 C C . LEU A 1 172 ? -20.415 3.969 32.591 1.00 96.38 172 LEU A C 1
ATOM 1305 O O . LEU A 1 172 ? -20.776 4.282 33.721 1.00 96.38 172 LEU A O 1
ATOM 1309 N N . ALA A 1 173 ? -21.272 3.782 31.584 1.00 94.69 173 ALA A N 1
ATOM 1310 C CA . ALA A 1 173 ? -22.717 3.938 31.743 1.00 94.69 173 ALA A CA 1
ATOM 1311 C C . ALA A 1 173 ? -23.305 2.916 32.737 1.00 94.69 173 ALA A C 1
ATOM 1313 O O . ALA A 1 173 ? -24.071 3.293 33.621 1.00 94.69 173 ALA A O 1
ATOM 1314 N N . GLU A 1 174 ? -22.898 1.645 32.655 1.00 93.69 174 GLU A N 1
ATOM 1315 C CA . GLU A 1 174 ? -23.314 0.599 33.604 1.00 93.69 174 GLU A CA 1
ATOM 1316 C C . GLU A 1 174 ? -22.849 0.909 35.038 1.00 93.69 174 GLU A C 1
ATOM 1318 O O . GLU A 1 174 ? -23.588 0.725 36.010 1.00 93.69 174 GLU A O 1
ATOM 1323 N N . PHE A 1 175 ? -21.628 1.429 35.189 1.00 93.94 175 PHE A N 1
ATOM 1324 C CA . PHE A 1 175 ? -21.104 1.849 36.486 1.00 93.94 175 PHE A CA 1
ATOM 1325 C C . PHE A 1 175 ? -21.906 3.013 37.083 1.00 93.94 175 PHE A C 1
ATOM 1327 O O . PHE A 1 175 ? -22.237 2.979 38.271 1.00 93.94 175 PHE A O 1
ATOM 1334 N N . GLU A 1 176 ? -22.241 4.023 36.277 1.00 92.12 176 GLU A N 1
ATOM 1335 C CA . GLU A 1 176 ? -23.090 5.144 36.695 1.00 92.12 176 GLU A CA 1
ATOM 1336 C C . GLU A 1 176 ? -24.497 4.674 37.085 1.00 92.12 176 GLU A C 1
ATOM 1338 O O . GLU A 1 176 ? -25.014 5.078 38.128 1.00 92.12 176 GLU A O 1
ATOM 1343 N N . GLU A 1 177 ? -25.097 3.764 36.315 1.00 90.44 177 GLU A N 1
ATOM 1344 C CA . GLU A 1 177 ? -26.401 3.178 36.628 1.00 90.44 177 GLU A CA 1
ATOM 1345 C C . GLU A 1 177 ? -26.369 2.386 37.945 1.00 90.44 177 GLU A C 1
ATOM 1347 O O . GLU A 1 177 ? -27.255 2.547 38.790 1.00 90.44 177 GLU A O 1
ATOM 1352 N N . SER A 1 178 ? -25.316 1.597 38.190 1.00 86.25 178 SER A N 1
ATOM 1353 C CA . SER A 1 178 ? -25.139 0.863 39.449 1.00 86.25 178 SER A CA 1
ATOM 1354 C C . SER A 1 178 ? -24.929 1.790 40.649 1.00 86.25 178 SER A C 1
ATOM 1356 O O . SER A 1 178 ? -25.493 1.546 41.718 1.00 86.25 178 SER A O 1
ATOM 1358 N N . GLN A 1 179 ? -24.150 2.864 40.492 1.00 83.19 179 GLN A N 1
ATOM 1359 C CA . GLN A 1 179 ? -23.968 3.874 41.540 1.00 83.19 179 GLN A CA 1
ATOM 1360 C C . GLN A 1 179 ? -25.290 4.564 41.879 1.00 83.19 179 GLN A C 1
ATOM 1362 O O . GLN A 1 179 ? -25.633 4.677 43.055 1.00 83.19 179 GLN A O 1
ATOM 1367 N N . ASN A 1 180 ? -26.058 4.959 40.862 1.00 79.81 180 ASN A N 1
ATOM 1368 C CA . ASN A 1 180 ? -27.335 5.649 41.041 1.00 79.81 180 ASN A CA 1
ATOM 1369 C C . ASN A 1 180 ? -28.449 4.726 41.567 1.00 79.81 180 ASN A C 1
ATOM 1371 O O . ASN A 1 180 ? -29.370 5.194 42.233 1.00 79.81 180 ASN A O 1
ATOM 1375 N N . SER A 1 181 ? -28.355 3.416 41.320 1.00 73.94 181 SER A N 1
ATOM 1376 C CA . SER A 1 181 ? -29.312 2.410 41.807 1.00 73.94 181 SER A CA 1
ATOM 1377 C C . SER A 1 181 ? -29.077 1.981 43.260 1.00 73.94 181 SER A C 1
ATOM 1379 O O . SER A 1 181 ? -29.904 1.273 43.842 1.00 73.94 181 SER A O 1
ATOM 1381 N N . ARG A 1 182 ? -27.964 2.383 43.888 1.00 68.44 182 ARG A N 1
ATOM 1382 C CA . ARG A 1 182 ? -27.741 2.122 45.316 1.00 68.44 182 ARG A CA 1
ATOM 1383 C C . ARG A 1 182 ? -28.675 3.008 46.134 1.00 68.44 182 ARG A C 1
ATOM 1385 O O . ARG A 1 182 ? -28.523 4.226 46.160 1.00 68.44 182 ARG A O 1
ATOM 1392 N N . ALA A 1 183 ? -29.629 2.381 46.826 1.00 63.78 183 ALA A N 1
ATOM 1393 C CA . ALA A 1 183 ? -30.501 3.064 47.777 1.00 63.78 183 ALA A CA 1
ATOM 1394 C C . ALA A 1 183 ? -29.657 3.922 48.743 1.00 63.78 183 ALA A C 1
ATOM 1396 O O . ALA A 1 183 ? -28.617 3.444 49.213 1.00 63.78 183 ALA A O 1
ATOM 1397 N N . PRO A 1 184 ? -30.065 5.171 49.037 1.00 68.38 184 PRO A N 1
ATOM 1398 C CA . PRO A 1 184 ? -29.272 6.076 49.855 1.00 68.38 184 PRO A CA 1
ATOM 1399 C C . PRO A 1 184 ? -28.986 5.424 51.208 1.00 68.38 184 PRO A C 1
ATOM 1401 O O . PRO A 1 184 ? -29.902 5.085 51.959 1.00 68.38 184 PRO A O 1
ATOM 1404 N N . ALA A 1 185 ? -27.703 5.216 51.505 1.00 67.44 185 ALA A N 1
ATOM 1405 C CA . ALA A 1 185 ? -27.277 4.608 52.754 1.00 67.44 185 ALA A CA 1
ATOM 1406 C C . ALA A 1 185 ? -27.636 5.548 53.913 1.00 67.44 185 ALA A C 1
ATOM 1408 O O . ALA A 1 185 ? -27.021 6.600 54.101 1.00 67.44 185 ALA A O 1
ATOM 1409 N N . LEU A 1 186 ? -28.662 5.183 54.686 1.00 68.00 186 LEU A N 1
ATOM 1410 C CA . LEU A 1 186 ? -29.044 5.919 55.883 1.00 68.00 186 LEU A CA 1
ATOM 1411 C C . LEU A 1 186 ? -27.995 5.653 56.969 1.00 68.00 186 LEU A C 1
ATOM 1413 O O . LEU A 1 186 ? -28.018 4.628 57.648 1.00 68.00 186 LEU A O 1
ATOM 1417 N N . THR A 1 187 ? -27.045 6.574 57.122 1.00 69.75 187 THR A N 1
ATOM 1418 C CA . THR A 1 187 ? -26.013 6.486 58.159 1.00 69.75 187 THR A CA 1
ATOM 1419 C C . THR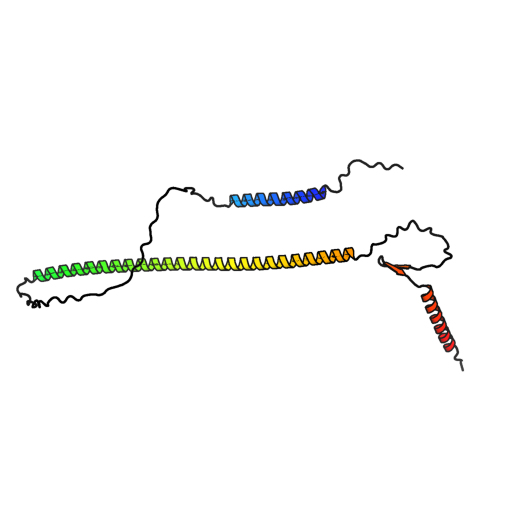 A 1 187 ? -26.643 6.667 59.540 1.00 69.75 187 THR A C 1
ATOM 1421 O O . THR A 1 187 ? -26.915 7.790 59.973 1.00 69.75 187 THR A O 1
ATOM 1424 N N . ILE A 1 188 ? -26.849 5.561 60.258 1.00 68.88 188 ILE A N 1
ATOM 1425 C CA . ILE A 1 188 ? -27.320 5.577 61.645 1.00 68.88 188 ILE A CA 1
ATOM 1426 C C . ILE A 1 188 ? -26.171 6.052 62.544 1.00 68.88 188 ILE A C 1
ATOM 1428 O O . ILE A 1 188 ? -25.252 5.303 62.882 1.00 68.88 188 ILE A O 1
ATOM 1432 N N . LYS A 1 189 ? -26.215 7.326 62.948 1.00 66.62 189 LYS A N 1
ATOM 1433 C CA . LYS A 1 189 ? -25.315 7.874 63.971 1.00 66.62 189 LYS A CA 1
ATOM 1434 C C . LYS A 1 189 ? -25.775 7.393 65.348 1.00 66.62 189 LYS A C 1
ATOM 1436 O O . LYS A 1 189 ? -26.603 8.037 65.985 1.00 66.62 189 LYS A O 1
ATOM 1441 N N . HIS A 1 190 ? -25.229 6.274 65.812 1.00 59.25 190 HIS A N 1
ATOM 1442 C CA . HIS A 1 190 ? -25.383 5.858 67.201 1.00 59.25 190 HIS A CA 1
ATOM 1443 C C . HIS A 1 190 ? -24.536 6.784 68.087 1.00 59.25 190 HIS A C 1
ATOM 1445 O O . HIS A 1 190 ? -23.334 6.952 67.881 1.00 59.25 190 HIS A O 1
ATOM 1451 N N . ARG A 1 191 ? -25.166 7.444 69.059 1.00 58.66 191 ARG A N 1
ATOM 1452 C CA . ARG A 1 191 ? -24.443 8.005 70.207 1.00 58.66 191 ARG A CA 1
ATOM 1453 C C . ARG A 1 191 ? -24.335 6.900 71.250 1.00 58.66 191 ARG A C 1
ATOM 1455 O O . ARG A 1 191 ? -25.263 6.102 71.338 1.00 58.66 191 ARG A O 1
ATOM 1462 N N . LEU A 1 192 ? -23.198 6.851 71.956 1.00 56.06 192 LEU A N 1
ATOM 1463 C CA . LEU A 1 192 ? -22.860 5.882 73.009 1.00 56.06 192 LEU A CA 1
ATOM 1464 C C . LEU A 1 192 ? -24.108 5.253 73.644 1.00 56.06 192 LEU A C 1
ATOM 1466 O O . LEU A 1 192 ? -24.911 5.954 74.261 1.00 56.06 192 LEU A O 1
ATOM 1470 N N . THR A 1 193 ? -24.249 3.941 73.481 1.00 54.75 193 THR A N 1
ATOM 1471 C CA . THR A 1 193 ? -25.309 3.150 74.102 1.00 54.75 193 THR A CA 1
ATOM 1472 C C . THR A 1 193 ? -25.203 3.257 75.624 1.00 54.75 193 THR A C 1
ATOM 1474 O O . THR A 1 193 ? -24.145 2.927 76.169 1.00 54.75 193 THR A O 1
ATOM 1477 N N . PRO A 1 194 ? -26.258 3.693 76.337 1.00 57.25 194 PRO A N 1
ATOM 1478 C CA . PRO A 1 194 ? -26.326 3.498 77.777 1.00 57.25 194 PRO A CA 1
ATOM 1479 C C . PRO A 1 194 ? -26.315 1.988 78.040 1.00 57.25 194 PRO A C 1
ATOM 1481 O O . PRO A 1 194 ? -27.122 1.246 77.491 1.00 57.25 194 PRO A O 1
ATOM 1484 N N . ILE A 1 195 ? -25.351 1.521 78.831 1.00 55.38 195 ILE A N 1
ATOM 1485 C CA . ILE A 1 195 ? -25.008 0.092 78.957 1.00 55.38 195 ILE 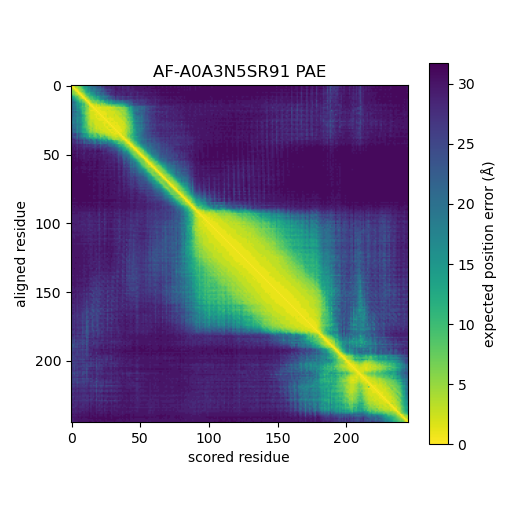A CA 1
ATOM 1486 C C . ILE A 1 195 ? -25.998 -0.656 79.881 1.00 55.38 195 ILE A C 1
ATOM 1488 O O . ILE A 1 195 ? -25.815 -1.834 80.170 1.00 55.38 195 ILE A O 1
ATOM 1492 N N . SER A 1 196 ? -27.042 -0.011 80.413 1.00 54.47 196 SER A N 1
ATOM 1493 C CA . SER A 1 196 ? -27.858 -0.611 81.484 1.00 54.47 196 SER A CA 1
ATOM 1494 C C . SER A 1 196 ? -29.230 0.053 81.623 1.00 54.47 196 SER A C 1
ATOM 1496 O O . SER A 1 196 ? -29.498 0.723 82.617 1.00 54.47 196 SER A O 1
ATOM 1498 N N . GLN A 1 197 ? -30.096 -0.086 80.624 1.00 60.91 197 GLN A N 1
ATOM 1499 C CA . GLN A 1 197 ? -31.510 0.249 80.790 1.00 60.91 197 GLN A CA 1
ATOM 1500 C C . GLN A 1 197 ? -32.338 -1.001 80.515 1.00 60.91 197 GLN A C 1
ATOM 1502 O O . GLN A 1 197 ? -32.278 -1.535 79.410 1.00 60.91 197 GLN A O 1
ATOM 1507 N N . ASP A 1 198 ? -33.087 -1.459 81.518 1.00 62.34 198 ASP A N 1
ATOM 1508 C CA . ASP A 1 198 ? -34.052 -2.541 81.339 1.00 62.34 198 ASP A CA 1
ATOM 1509 C C . ASP A 1 198 ? -35.136 -2.068 80.367 1.00 62.34 198 ASP A C 1
ATOM 1511 O O . ASP A 1 198 ? -35.843 -1.084 80.617 1.00 62.34 198 ASP A O 1
ATOM 1515 N N . VAL A 1 199 ? -35.241 -2.745 79.226 1.00 68.88 199 VAL A N 1
ATOM 1516 C CA . VAL A 1 199 ? -36.257 -2.464 78.213 1.00 68.88 199 VAL A CA 1
ATOM 1517 C C . VAL A 1 199 ? -37.467 -3.341 78.530 1.00 68.88 199 VAL A C 1
ATOM 1519 O O . VAL A 1 199 ? -37.385 -4.559 78.513 1.00 68.88 199 VAL A O 1
ATOM 1522 N N . THR A 1 200 ? -38.598 -2.723 78.870 1.00 62.31 200 THR A N 1
ATOM 1523 C CA . THR A 1 200 ? -39.858 -3.412 79.232 1.00 62.31 200 THR A CA 1
ATOM 1524 C C . THR A 1 200 ? -40.878 -3.419 78.082 1.00 62.31 200 THR A C 1
ATOM 1526 O O . THR A 1 200 ? -42.084 -3.418 78.314 1.00 62.31 200 THR A O 1
ATOM 1529 N N . GLY A 1 201 ? -40.405 -3.394 76.831 1.00 76.56 201 GLY A N 1
ATOM 1530 C CA . GLY A 1 201 ? -41.239 -3.310 75.623 1.00 76.56 201 GLY A CA 1
ATOM 1531 C C . GLY A 1 201 ? -40.910 -4.378 74.577 1.00 76.56 201 GLY A C 1
ATOM 1532 O O . GLY A 1 201 ? -40.066 -5.235 74.811 1.00 76.56 201 GLY A O 1
ATOM 1533 N N . ASP A 1 202 ? -41.571 -4.310 73.419 1.00 76.06 202 ASP A N 1
ATOM 1534 C CA . ASP A 1 202 ? -41.362 -5.252 72.312 1.00 76.06 202 ASP A CA 1
ATOM 1535 C C . ASP A 1 202 ? -39.926 -5.163 71.762 1.00 76.06 202 ASP A C 1
ATOM 1537 O O . ASP A 1 202 ? -39.521 -4.165 71.158 1.00 76.06 202 ASP A O 1
ATOM 1541 N N . GLU A 1 203 ? -39.144 -6.223 71.970 1.00 80.12 203 GLU A N 1
ATOM 1542 C CA . GLU A 1 203 ? -37.739 -6.294 71.568 1.00 80.12 203 GLU A CA 1
ATOM 1543 C C . GLU A 1 203 ? -37.577 -6.843 70.143 1.00 80.12 203 GLU A C 1
ATOM 1545 O O . GLU A 1 203 ? -37.918 -7.992 69.845 1.00 80.12 203 GLU A O 1
ATOM 1550 N N . VAL A 1 204 ? -36.967 -6.052 69.256 1.00 83.06 204 VAL A N 1
ATOM 1551 C CA . VAL A 1 204 ? -36.592 -6.503 67.908 1.00 83.06 204 VAL A CA 1
ATOM 1552 C C . VAL A 1 204 ? -35.138 -6.954 67.903 1.00 83.06 204 VAL A C 1
ATOM 1554 O O . VAL A 1 204 ? -34.220 -6.167 68.128 1.00 83.06 204 VAL A O 1
ATOM 1557 N N . HIS A 1 205 ? -34.924 -8.228 67.593 1.00 84.50 205 HIS A N 1
ATOM 1558 C CA . HIS A 1 205 ? -33.595 -8.821 67.536 1.00 84.50 205 HIS A CA 1
ATOM 1559 C C . HIS A 1 205 ? -33.019 -8.702 66.125 1.00 84.50 205 HIS A C 1
ATOM 1561 O O . HIS A 1 205 ? -33.658 -9.083 65.142 1.00 84.50 205 HIS A O 1
ATOM 1567 N N . LEU A 1 206 ? -31.792 -8.192 66.022 1.00 86.25 206 LEU A N 1
ATOM 1568 C CA . LEU A 1 206 ? -31.087 -7.993 64.759 1.00 86.25 206 LEU A CA 1
ATOM 1569 C C . LEU A 1 206 ? -29.746 -8.731 64.789 1.00 86.25 206 LEU A C 1
ATOM 1571 O O . LEU A 1 206 ? -29.001 -8.637 65.762 1.00 86.25 206 LEU A O 1
ATOM 1575 N N . ARG A 1 207 ? -29.413 -9.434 63.707 1.00 84.88 207 ARG A N 1
ATOM 1576 C CA . ARG A 1 207 ? -28.086 -10.009 63.476 1.00 84.88 207 ARG A CA 1
ATOM 1577 C C . ARG A 1 207 ? -27.296 -9.093 62.550 1.00 84.88 207 ARG A C 1
ATOM 1579 O O . ARG A 1 207 ? -27.755 -8.762 61.454 1.00 84.88 207 ARG A O 1
ATOM 1586 N N . LEU A 1 208 ? -26.105 -8.731 63.011 1.00 86.69 208 LEU A N 1
ATOM 1587 C CA . LEU A 1 208 ? -25.101 -7.960 62.287 1.00 86.69 208 LEU A CA 1
ATOM 1588 C C . LEU A 1 208 ? -24.051 -8.928 61.742 1.00 86.69 208 LEU A C 1
ATOM 1590 O O . LEU A 1 208 ? -23.433 -9.647 62.521 1.00 86.69 208 LEU A O 1
ATOM 1594 N N . ASP A 1 209 ? -23.883 -8.968 60.425 1.00 84.31 209 ASP A N 1
ATOM 1595 C CA . ASP A 1 209 ? -22.937 -9.866 59.753 1.00 84.31 209 ASP A CA 1
ATOM 1596 C C . ASP A 1 209 ? -22.510 -9.241 58.417 1.00 84.31 209 ASP A C 1
ATOM 1598 O O . ASP A 1 209 ? -23.359 -8.689 57.719 1.00 84.31 209 ASP A O 1
ATOM 1602 N N . ASP A 1 210 ? -21.216 -9.251 58.081 1.00 74.12 210 ASP A N 1
ATOM 1603 C CA . ASP A 1 210 ? -20.660 -8.650 56.849 1.00 74.12 210 ASP A CA 1
ATOM 1604 C C . ASP A 1 210 ? -21.203 -7.246 56.497 1.00 74.12 210 ASP A C 1
ATOM 1606 O O . ASP A 1 210 ? -21.577 -6.953 55.358 1.00 74.12 210 ASP A O 1
ATOM 1610 N N . ASN A 1 211 ? -21.273 -6.350 57.490 1.00 81.44 211 ASN A N 1
ATOM 1611 C CA . ASN A 1 211 ? -21.808 -4.986 57.343 1.00 81.44 211 ASN A CA 1
ATOM 1612 C C . ASN A 1 211 ? -23.275 -4.929 56.850 1.00 81.44 211 ASN A C 1
ATOM 1614 O O . ASN A 1 211 ? -23.721 -3.929 56.284 1.00 81.44 211 ASN A O 1
ATOM 1618 N N . ARG A 1 212 ? -24.037 -6.007 57.063 1.00 79.25 212 ARG A N 1
ATOM 1619 C CA . ARG A 1 212 ? -25.471 -6.125 56.781 1.00 79.25 212 ARG A CA 1
ATOM 1620 C C . ARG A 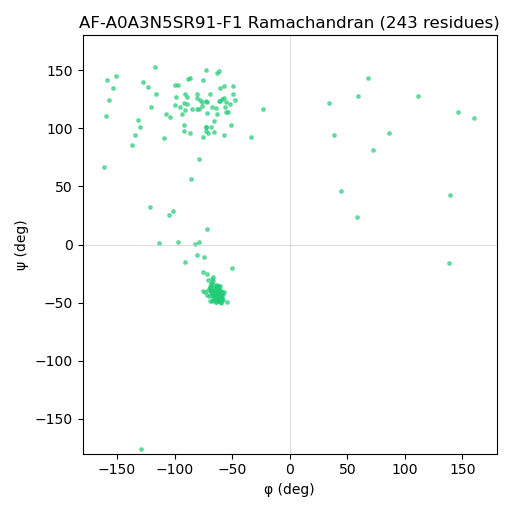1 212 ? -26.237 -6.358 58.080 1.00 79.25 212 ARG A C 1
ATOM 1622 O O . ARG A 1 212 ? -25.712 -6.910 59.045 1.00 79.25 212 ARG A O 1
ATOM 1629 N N . VAL A 1 213 ? -27.501 -5.939 58.090 1.00 85.38 213 VAL A N 1
ATOM 1630 C CA . VAL A 1 213 ? -28.424 -6.119 59.218 1.00 85.38 213 VAL A CA 1
ATOM 1631 C C . VAL A 1 213 ? -29.562 -7.027 58.771 1.00 85.38 213 VAL A C 1
ATOM 1633 O O . VAL A 1 213 ? -30.175 -6.786 57.733 1.00 85.38 213 VAL A O 1
ATOM 1636 N N . SER A 1 214 ? -29.850 -8.065 59.552 1.00 88.12 214 SER A N 1
ATOM 1637 C CA . SER A 1 214 ? -30.966 -8.989 59.321 1.00 88.12 214 SER A CA 1
ATOM 1638 C C . SER A 1 214 ? -31.834 -9.110 60.573 1.00 88.12 214 SER A C 1
ATOM 1640 O O . SER A 1 214 ? -31.310 -9.130 61.683 1.00 88.12 214 SER A O 1
ATOM 1642 N N . VAL A 1 215 ? -33.159 -9.168 60.412 1.00 89.75 215 VAL A N 1
ATOM 1643 C CA . VAL A 1 215 ? -34.103 -9.339 61.530 1.00 89.75 215 VAL A CA 1
ATOM 1644 C C . VAL A 1 215 ? -34.174 -10.816 61.915 1.00 89.75 215 VAL A C 1
ATOM 1646 O O . VAL A 1 215 ? -34.369 -11.670 61.051 1.00 89.75 215 VAL A O 1
ATOM 1649 N N . VAL A 1 216 ? -34.020 -11.121 63.205 1.00 87.44 216 VAL A N 1
ATOM 1650 C CA . VAL A 1 216 ? -34.071 -12.486 63.744 1.00 87.44 216 VAL A CA 1
ATOM 1651 C C . VAL A 1 216 ? -35.383 -12.682 64.515 1.00 87.44 216 VAL A C 1
ATOM 1653 O O . VAL A 1 216 ? -35.548 -12.092 65.583 1.00 87.44 216 VAL A O 1
ATOM 1656 N N . PRO A 1 217 ? -36.316 -13.528 64.040 1.00 88.19 217 PRO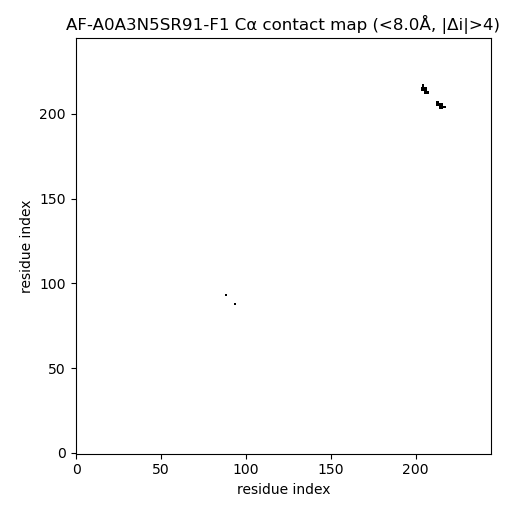 A N 1
ATOM 1657 C CA . PRO A 1 217 ? -37.571 -13.802 64.740 1.00 88.19 217 PRO A CA 1
ATOM 1658 C C . PRO A 1 217 ? -37.356 -14.798 65.894 1.00 88.19 217 PRO A C 1
ATOM 1660 O O . PRO A 1 217 ? -37.708 -15.974 65.811 1.00 88.19 217 PRO A O 1
ATOM 1663 N N . VAL A 1 218 ? -36.741 -14.339 66.989 1.00 85.19 218 VAL A N 1
ATOM 1664 C CA . VAL A 1 218 ? -36.372 -15.186 68.143 1.00 85.19 218 VAL A CA 1
ATOM 1665 C C . VAL A 1 218 ? -37.592 -15.852 68.791 1.00 85.19 218 VAL A C 1
ATOM 1667 O O . VAL A 1 218 ? -37.529 -17.035 69.127 1.00 85.19 218 VAL A O 1
ATOM 1670 N N . ALA A 1 219 ? -38.715 -15.137 68.910 1.00 84.06 219 ALA A N 1
ATOM 1671 C CA . ALA A 1 219 ? -39.949 -15.672 69.490 1.00 84.06 219 ALA A CA 1
ATOM 1672 C C . ALA A 1 219 ? -40.478 -16.892 68.713 1.00 84.06 219 ALA A C 1
ATOM 1674 O O . ALA A 1 219 ? -40.772 -17.932 69.302 1.00 84.06 219 ALA A O 1
ATOM 1675 N N . GLU A 1 220 ? -40.519 -16.803 67.380 1.00 86.19 220 GLU A N 1
ATOM 1676 C CA . GLU A 1 220 ? -40.954 -17.912 66.525 1.00 86.19 220 GLU A CA 1
ATOM 1677 C C . GLU A 1 220 ? -39.981 -19.097 66.577 1.00 86.19 220 GLU A C 1
ATOM 1679 O O . GLU A 1 220 ? -40.397 -20.258 66.565 1.00 86.19 220 GLU A O 1
ATOM 1684 N N . LEU A 1 221 ? -38.675 -18.819 66.647 1.00 86.50 221 LEU A N 1
ATOM 1685 C CA . LEU A 1 221 ? -37.646 -19.855 66.743 1.00 86.50 221 LEU A CA 1
ATOM 1686 C C . LEU A 1 221 ? -37.742 -20.627 68.064 1.00 86.50 221 LEU A C 1
ATOM 1688 O O . LEU A 1 221 ? -37.665 -21.857 68.056 1.00 86.50 221 LEU A O 1
ATOM 1692 N N . LEU A 1 222 ? -37.957 -19.932 69.183 1.00 86.50 222 LEU A N 1
ATOM 1693 C CA . LEU A 1 222 ? -38.147 -20.548 70.497 1.00 86.50 222 LEU A CA 1
ATOM 1694 C C . LEU A 1 222 ? -39.362 -21.475 70.519 1.00 86.50 222 LEU A C 1
ATOM 1696 O O . LEU A 1 222 ? -39.273 -22.586 71.044 1.00 86.50 222 LEU A O 1
ATOM 1700 N N . GLU A 1 223 ? -40.470 -21.056 69.912 1.00 88.25 223 GLU A N 1
ATOM 1701 C CA . GLU A 1 223 ? -41.689 -21.861 69.871 1.00 88.25 223 GLU A CA 1
ATOM 1702 C C . GLU A 1 223 ? -41.489 -23.156 69.072 1.00 88.25 223 GLU A C 1
ATOM 1704 O O . GLU A 1 223 ? -41.854 -24.247 69.519 1.00 88.25 223 GLU A O 1
ATOM 1709 N N . ARG A 1 224 ? -40.786 -23.079 67.935 1.00 85.81 224 ARG A N 1
ATOM 1710 C CA . ARG A 1 224 ? -40.406 -24.273 67.160 1.00 85.81 224 ARG A CA 1
ATOM 1711 C C . ARG A 1 224 ? -39.521 -25.227 67.961 1.00 85.81 224 ARG A C 1
ATOM 1713 O O . ARG A 1 224 ? -39.701 -26.445 67.871 1.00 85.81 224 ARG A O 1
ATOM 1720 N N . VAL A 1 225 ? -38.573 -24.698 68.737 1.00 88.88 225 VAL A N 1
ATOM 1721 C CA . VAL A 1 225 ? -37.678 -25.508 69.577 1.00 88.88 225 VAL A CA 1
ATOM 1722 C C . VAL A 1 225 ? -38.453 -26.182 70.709 1.00 88.88 225 VAL A C 1
ATOM 1724 O O . VAL A 1 225 ? -38.282 -27.385 70.906 1.00 88.88 225 VAL A O 1
ATOM 1727 N N . LYS A 1 226 ? -39.352 -25.469 71.401 1.00 87.88 226 LYS A N 1
ATOM 1728 C CA . LYS A 1 226 ? -40.210 -26.053 72.450 1.00 87.88 226 LYS A CA 1
ATOM 1729 C C . LYS A 1 226 ? -40.999 -27.253 71.930 1.00 87.88 226 LYS A C 1
ATOM 1731 O O . LYS A 1 226 ? -40.901 -28.339 72.498 1.00 87.88 226 LYS A O 1
ATOM 1736 N N . GLN A 1 227 ? -41.659 -27.104 70.782 1.00 88.06 227 GLN A N 1
ATOM 1737 C CA . GLN A 1 227 ? -42.411 -28.196 70.157 1.00 88.06 227 GLN A CA 1
ATOM 1738 C C . GLN A 1 227 ? -41.527 -29.402 69.796 1.00 88.06 227 GLN A C 1
ATOM 1740 O O . GLN A 1 227 ? -41.959 -30.552 69.865 1.00 88.06 227 GLN A O 1
ATOM 1745 N N . GLN A 1 228 ? -40.276 -29.178 69.378 1.00 83.69 228 GLN A N 1
ATOM 1746 C CA . GLN A 1 228 ? -39.339 -30.273 69.110 1.00 83.69 228 GLN A CA 1
ATOM 1747 C C . GLN A 1 228 ? -38.900 -30.994 70.388 1.00 83.69 228 GLN A C 1
ATOM 1749 O O . GLN A 1 228 ? -38.756 -32.219 70.368 1.00 83.69 228 GLN A O 1
ATOM 1754 N N . VAL A 1 229 ? -38.690 -30.261 71.481 1.00 85.06 229 VAL A N 1
ATOM 1755 C CA . VAL A 1 229 ? -38.324 -30.834 72.781 1.00 85.06 229 VAL A CA 1
ATOM 1756 C C . VAL A 1 229 ? -39.467 -31.679 73.339 1.00 85.06 229 VAL A C 1
ATOM 1758 O O . VAL A 1 229 ? -39.218 -32.796 73.788 1.00 85.06 229 VAL A O 1
ATOM 1761 N N . GLU A 1 230 ? -40.712 -31.210 73.246 1.00 84.50 230 GLU A N 1
ATOM 1762 C CA . GLU A 1 230 ? -41.893 -31.960 73.696 1.00 84.50 230 GLU A CA 1
ATOM 1763 C C . GLU A 1 230 ? -42.065 -33.275 72.931 1.00 84.50 230 GLU A C 1
ATOM 1765 O O . GLU A 1 230 ? -42.140 -34.338 73.549 1.00 84.50 230 GLU A O 1
ATOM 1770 N N . ARG A 1 231 ? -41.984 -33.237 71.594 1.00 81.31 231 ARG A N 1
ATOM 1771 C CA . ARG A 1 231 ? -42.033 -34.451 70.760 1.00 81.31 231 ARG A CA 1
ATOM 1772 C C . ARG A 1 231 ? -40.918 -35.442 71.100 1.00 81.31 231 ARG A C 1
ATOM 1774 O O . ARG A 1 231 ? -41.144 -36.648 71.152 1.00 81.31 231 ARG A O 1
ATOM 1781 N N . ARG A 1 232 ? -39.693 -34.959 71.342 1.00 77.25 232 ARG A N 1
ATOM 1782 C CA . ARG A 1 232 ? -38.560 -35.824 71.724 1.00 77.25 232 ARG A CA 1
ATOM 1783 C C . ARG A 1 232 ? -38.724 -36.410 73.123 1.00 77.25 232 ARG A C 1
ATOM 1785 O O . ARG A 1 232 ? -38.352 -37.563 73.332 1.00 77.25 232 ARG A O 1
ATOM 1792 N N . ARG A 1 233 ? -39.283 -35.646 74.064 1.00 77.06 233 ARG A N 1
ATOM 1793 C CA . ARG A 1 233 ? -39.591 -36.117 75.419 1.00 77.06 233 ARG A CA 1
ATOM 1794 C C . ARG A 1 233 ? -40.628 -37.236 75.381 1.00 77.06 233 ARG A C 1
ATOM 1796 O O . ARG A 1 233 ? -40.433 -38.241 76.051 1.00 77.06 233 ARG A O 1
ATOM 1803 N N . GLU A 1 234 ? -41.673 -37.103 74.574 1.00 75.19 234 GLU A N 1
ATOM 1804 C CA . GLU A 1 234 ? -42.707 -38.131 74.415 1.00 75.19 234 GLU A CA 1
ATOM 1805 C C . GLU A 1 234 ? -42.133 -39.445 73.854 1.00 75.19 234 GLU A C 1
ATOM 1807 O O . GLU A 1 234 ? -42.364 -40.516 74.414 1.00 75.19 234 GLU A O 1
ATOM 1812 N N . VAL A 1 235 ? -41.265 -39.361 72.837 1.00 75.50 235 VAL A N 1
ATOM 1813 C CA . VAL A 1 235 ? -40.550 -40.522 72.267 1.00 75.50 235 VAL A CA 1
ATOM 1814 C C . VAL A 1 235 ? -39.560 -41.155 73.258 1.00 75.50 235 VAL A C 1
ATOM 1816 O O . VAL A 1 235 ? -39.369 -42.372 73.259 1.00 75.50 235 VAL A O 1
ATOM 1819 N N . ALA A 1 236 ? -38.907 -40.356 74.107 1.00 71.56 236 ALA A N 1
ATOM 1820 C CA . ALA A 1 236 ? -38.016 -40.872 75.147 1.00 71.56 236 ALA A CA 1
ATOM 1821 C C . ALA A 1 236 ? -38.798 -41.576 76.272 1.00 71.56 236 ALA A C 1
ATOM 1823 O O . ALA A 1 236 ? -38.382 -42.635 76.741 1.00 71.56 236 ALA A O 1
ATOM 1824 N N . MET A 1 237 ? -39.957 -41.033 76.658 1.00 68.19 237 MET A N 1
ATOM 1825 C CA . MET A 1 237 ? -40.830 -41.613 77.684 1.00 68.19 237 MET A CA 1
ATOM 1826 C C . MET A 1 237 ? -41.532 -42.892 77.200 1.00 68.19 237 MET A C 1
ATOM 1828 O O . MET A 1 237 ? -41.741 -43.801 77.999 1.00 68.19 237 MET A O 1
ATOM 1832 N N . SER A 1 238 ? -41.830 -43.021 75.902 1.00 66.00 238 SER A N 1
ATOM 1833 C CA . SER A 1 238 ? -42.430 -44.240 75.339 1.00 66.00 238 SER A CA 1
ATOM 1834 C C . SER A 1 238 ? -41.440 -45.407 75.195 1.00 66.00 238 SER A C 1
ATOM 1836 O O . SER A 1 238 ? -41.851 -46.565 75.190 1.00 66.00 238 SER A O 1
ATOM 1838 N N . ARG A 1 239 ? -40.129 -45.132 75.107 1.00 60.75 239 ARG A N 1
ATOM 1839 C CA . ARG A 1 239 ? -39.069 -46.158 75.016 1.00 60.75 239 ARG A CA 1
ATOM 1840 C C . ARG A 1 239 ? -38.508 -46.609 76.369 1.00 60.75 239 ARG A C 1
ATOM 1842 O O . ARG A 1 239 ? -37.871 -47.654 76.423 1.00 60.75 239 ARG A O 1
ATOM 1849 N N . GLY A 1 240 ? -38.765 -45.875 77.454 1.00 58.56 240 GLY A N 1
ATOM 1850 C CA . GLY A 1 240 ? -38.335 -46.233 78.816 1.00 58.56 240 GLY A CA 1
ATOM 1851 C C . GLY A 1 240 ? -39.240 -47.235 79.550 1.00 58.56 240 GLY A C 1
ATOM 1852 O O . GLY A 1 240 ? -38.974 -47.562 80.702 1.00 58.56 240 GLY A O 1
ATOM 1853 N N . GLY A 1 241 ? -40.315 -47.710 78.909 1.00 57.25 241 GLY A N 1
ATOM 1854 C CA .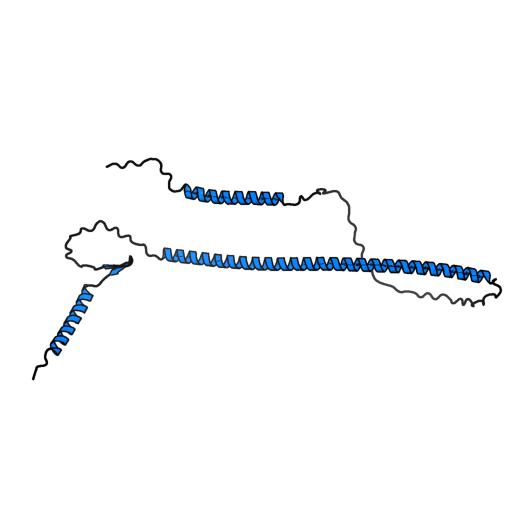 GLY A 1 241 ? -41.367 -48.523 79.527 1.00 57.25 241 GLY A CA 1
ATOM 1855 C C . GLY A 1 241 ? -41.363 -50.021 79.200 1.00 57.25 241 GLY A C 1
ATOM 1856 O O . GLY A 1 241 ? -42.431 -50.624 79.274 1.00 57.25 241 GLY A O 1
ATOM 1857 N N . TYR A 1 242 ? -40.233 -50.643 78.834 1.00 49.66 242 TYR A N 1
ATOM 1858 C CA . TYR A 1 242 ? -40.167 -52.105 78.654 1.00 49.66 242 TYR A CA 1
ATOM 1859 C C . TYR A 1 242 ? -39.461 -52.784 79.838 1.00 49.66 242 TYR A C 1
ATOM 1861 O O . TYR A 1 242 ? -38.264 -52.615 80.064 1.00 49.66 242 TYR A O 1
ATOM 1869 N N . LYS A 1 243 ? -40.273 -53.506 80.621 1.00 45.06 243 LYS A N 1
ATOM 1870 C CA . LYS A 1 243 ? -39.941 -54.246 81.844 1.00 45.06 243 LYS A CA 1
ATOM 1871 C C . LYS A 1 243 ? -38.960 -55.390 81.591 1.00 45.06 243 LYS A C 1
ATOM 1873 O O . LYS A 1 243 ? -39.061 -56.086 80.585 1.00 45.06 243 LYS A O 1
ATOM 1878 N N . GLY A 1 244 ? -38.132 -55.651 82.601 1.00 54.62 244 GLY A N 1
ATOM 1879 C CA . GLY A 1 244 ? -37.624 -56.991 82.846 1.00 54.62 244 GLY A CA 1
ATOM 1880 C C . GLY A 1 244 ? -38.762 -57.973 83.134 1.00 54.62 244 GLY A C 1
ATOM 1881 O O . GLY A 1 244 ? -39.666 -57.669 83.917 1.00 54.62 244 GLY A O 1
ATOM 1882 N N . VAL A 1 245 ? -38.671 -59.128 82.484 1.00 42.50 245 VAL A N 1
ATOM 1883 C CA . VAL A 1 245 ? -38.929 -60.474 83.011 1.00 42.50 245 VAL A CA 1
ATOM 1884 C C . VAL A 1 245 ? -37.853 -61.359 82.397 1.00 42.50 245 VAL A C 1
ATOM 1886 O O . VAL A 1 245 ? -37.624 -61.201 81.176 1.00 42.50 245 VAL A O 1
#